Protein AF-A0A150FTS6-F1 (afdb_monomer_lite)

Foldseek 3Di:
DDDDDDDPPPPPDDDDDDDPDDDDPPVVVVPPPDPPPPPCDPVNVVVVVVVVVVVVVVVVVVVVVVVVVVLVVLLVLLVVLLVLLLLLLLLLLCLLLVDAQPPDDQQSLVVCPQPNQLLVQLCVVVVHRSVVSSCLSSVSNVPDDPPRHNDDPVVSVVSLVVSLVSDDPSNCPDPSRVSSNSCSVCSVSSCVSRCVSNPDPPD

Radius of gyration: 33.27 Å; chains: 1; bounding box: 67×66×80 Å

pLDDT: mean 78.93, std 20.24, range [35.66, 97.12]

Organism: Gonium pectorale (NCBI:txid33097)

Secondary structure (DSSP, 8-state):
-PPPP------------SS-PPPPPHHHHTTS---------HHHHHHHHHHHHHHHHHHHHHHHHHHHHHHHHHHHHHHHHHHHHHHHHHHHHHHHTT--TT---S-SHHHH-TT-HHHHHHHHHHTS-HHHHHHHHHHHHHT--TT-----HHHHHHHHHHHHTT--HHHHTSTTTHHHHHHHHTHHHHHHH-TTTS--S--

Sequence (203 aa):
MESLPFEDVELDSVCFHHSGELIPNWQSRLLSGQDSVVNVSGASLAKLIQEQQLQLQEHKQWHEEHEKKLKALEVQLAKAHLPAVRNVARQALLHAAGDKPYESKCRRFEKLGPANEGIKAVAAKFGVPPEQFIDAADGLVTRRNKATHVGALNALYEKVEEIQGHITPAMWALPDAAWSCRIVLQFEDLRDAFPQQFPSDEE

Structure (mmCIF, N/CA/C/O backbone):
data_AF-A0A150FTS6-F1
#
_entry.id   AF-A0A150FTS6-F1
#
loop_
_atom_site.group_PDB
_atom_site.id
_atom_site.type_symbol
_atom_site.label_atom_id
_atom_site.label_alt_id
_atom_site.label_comp_id
_atom_site.label_asym_id
_atom_site.label_entity_id
_atom_site.label_seq_id
_atom_site.pdbx_PDB_ins_code
_atom_site.Cartn_x
_atom_site.Cartn_y
_atom_site.Cartn_z
_atom_site.occupancy
_atom_site.B_iso_or_equiv
_atom_site.auth_seq_id
_atom_site.auth_comp_id
_atom_site.auth_asym_id
_atom_site.auth_atom_id
_atom_site.pdbx_PDB_model_num
ATOM 1 N N . MET A 1 1 ? -37.933 -11.757 7.269 1.00 41.34 1 MET A N 1
ATOM 2 C CA . MET A 1 1 ? -37.380 -11.982 8.619 1.00 41.34 1 MET A CA 1
ATOM 3 C C . MET A 1 1 ? -38.239 -13.054 9.245 1.00 41.34 1 MET A C 1
ATOM 5 O O . MET A 1 1 ? -39.321 -12.752 9.727 1.00 41.34 1 MET A O 1
ATOM 9 N N . GLU A 1 2 ? -37.823 -14.304 9.080 1.00 35.66 2 GLU A N 1
ATOM 10 C CA . GLU A 1 2 ? -38.516 -15.468 9.629 1.00 35.66 2 GLU A CA 1
ATOM 11 C C . GLU A 1 2 ? -38.030 -15.682 11.063 1.00 35.66 2 GLU A C 1
ATOM 13 O O . GLU A 1 2 ? -36.831 -15.778 11.320 1.00 35.66 2 GLU A O 1
ATOM 18 N N . SER A 1 3 ? -38.970 -15.671 12.001 1.00 40.53 3 SER A N 1
ATOM 19 C CA . SER A 1 3 ? -38.766 -16.008 13.406 1.00 40.53 3 SER A CA 1
ATOM 20 C C . SER A 1 3 ? -38.748 -17.528 13.559 1.00 40.53 3 SER A C 1
ATOM 22 O O . SER A 1 3 ? -39.742 -18.181 13.242 1.00 40.53 3 SER A O 1
ATOM 24 N N . LEU A 1 4 ? -37.634 -18.081 14.040 1.00 40.88 4 LEU A N 1
ATOM 25 C CA . LEU A 1 4 ? -37.533 -19.496 14.404 1.00 40.88 4 LEU A CA 1
ATOM 26 C C . LEU A 1 4 ? -38.357 -19.786 15.674 1.00 40.88 4 LEU A C 1
ATOM 28 O O . LEU A 1 4 ? -38.363 -18.951 16.584 1.00 40.88 4 LEU A O 1
ATOM 32 N N . PRO A 1 5 ? -39.033 -20.945 15.763 1.00 50.31 5 PRO A N 1
ATOM 33 C CA . PRO A 1 5 ? -39.728 -21.358 16.973 1.00 50.31 5 PRO A CA 1
ATOM 34 C C . PRO A 1 5 ? -38.709 -21.825 18.021 1.00 50.31 5 PRO A C 1
ATOM 36 O O . PRO A 1 5 ? -37.823 -22.624 17.728 1.00 50.31 5 PRO A O 1
ATOM 39 N N . PHE A 1 6 ? -38.839 -21.313 19.244 1.00 40.41 6 PHE A N 1
ATOM 40 C CA . PHE A 1 6 ? -38.223 -21.925 20.417 1.00 40.41 6 PHE A CA 1
ATOM 41 C C . PHE A 1 6 ? -38.998 -23.211 20.713 1.00 40.41 6 PHE A C 1
ATOM 43 O O . PHE A 1 6 ? -40.149 -23.152 21.139 1.00 40.41 6 PHE A O 1
ATOM 50 N N . GLU A 1 7 ? -38.393 -24.360 20.425 1.00 41.50 7 GLU A N 1
ATOM 51 C CA . GLU A 1 7 ? -38.844 -25.635 20.974 1.00 41.50 7 GLU A CA 1
ATOM 52 C C . GLU A 1 7 ? -38.509 -25.657 22.470 1.00 41.50 7 GLU A C 1
ATOM 54 O O . GLU A 1 7 ? -37.354 -25.463 22.864 1.00 41.50 7 GLU A O 1
ATOM 59 N N . ASP A 1 8 ? -39.533 -25.866 23.298 1.00 40.94 8 ASP A N 1
ATOM 60 C CA . ASP A 1 8 ? -39.391 -26.203 24.711 1.00 40.94 8 ASP A CA 1
ATOM 61 C C . ASP A 1 8 ? -38.690 -27.562 24.812 1.00 40.94 8 ASP A C 1
ATOM 63 O O . ASP A 1 8 ? -39.305 -28.622 24.702 1.00 40.94 8 ASP A O 1
ATOM 67 N N . VAL A 1 9 ? -37.371 -27.535 24.985 1.00 39.81 9 VAL A N 1
ATOM 68 C CA . VAL A 1 9 ? -36.606 -28.729 25.335 1.00 39.81 9 VAL A CA 1
ATOM 69 C C . VAL A 1 9 ? -36.806 -28.966 26.829 1.00 39.81 9 VAL A C 1
ATOM 71 O O . VAL A 1 9 ? -36.166 -28.319 27.661 1.00 39.81 9 VAL A O 1
ATOM 74 N N . GLU A 1 10 ? -37.696 -29.899 27.175 1.00 41.59 10 GLU A N 1
ATOM 75 C CA . GLU A 1 10 ? -37.671 -30.566 28.477 1.00 41.59 10 GLU A CA 1
ATOM 76 C C . GLU A 1 10 ? -36.300 -31.237 28.627 1.00 41.59 10 GLU A C 1
ATOM 78 O O . GLU A 1 10 ? -36.016 -32.295 28.065 1.00 41.59 10 GLU A O 1
ATOM 83 N N . LEU A 1 11 ? -35.400 -30.566 29.344 1.00 39.19 11 LEU A N 1
ATOM 84 C CA . LEU A 1 11 ? -34.133 -31.135 29.774 1.00 39.19 11 LEU A CA 1
ATOM 85 C C . LEU A 1 11 ? -34.428 -32.161 30.866 1.00 39.19 11 LEU A C 1
ATOM 87 O O . LEU A 1 11 ? -34.377 -31.856 32.059 1.00 39.19 11 LEU A O 1
ATOM 91 N N . ASP A 1 12 ? -34.717 -33.389 30.445 1.00 36.88 12 ASP A N 1
ATOM 92 C CA . ASP A 1 12 ? -34.594 -34.545 31.318 1.00 36.88 12 ASP A CA 1
ATOM 93 C C . ASP A 1 12 ? -33.148 -34.597 31.821 1.00 36.88 12 ASP A C 1
ATOM 95 O O . ASP A 1 12 ? -32.182 -34.771 31.074 1.00 36.88 12 ASP A O 1
ATOM 99 N N . SER A 1 13 ? -33.002 -34.363 33.122 1.00 38.88 13 SER A N 1
ATOM 100 C CA . SER A 1 13 ? -31.738 -34.383 33.844 1.00 38.88 13 SER A CA 1
ATOM 101 C C . SER A 1 13 ? -31.149 -35.795 33.806 1.00 38.88 13 SER A C 1
ATOM 103 O O . SER A 1 13 ? -31.497 -36.662 34.610 1.00 38.88 13 SER A O 1
ATOM 105 N N . VAL A 1 14 ? -30.260 -36.050 32.845 1.00 39.50 14 VAL A N 1
ATOM 106 C CA . VAL A 1 14 ? -29.532 -37.318 32.750 1.00 39.50 14 VAL A CA 1
ATOM 107 C C . VAL A 1 14 ? -28.300 -37.257 33.651 1.00 39.50 14 VAL A C 1
ATOM 109 O O . VAL A 1 14 ? -27.228 -36.798 33.257 1.00 39.50 14 VAL A O 1
ATOM 112 N N . CYS A 1 15 ? -28.437 -37.756 34.878 1.00 38.59 15 CYS A N 1
ATOM 113 C CA . CYS A 1 15 ? -27.295 -38.037 35.745 1.00 38.59 15 CYS A CA 1
ATOM 114 C C . CYS A 1 15 ? -26.661 -39.377 35.343 1.00 38.59 15 CYS A C 1
ATOM 116 O O . CYS A 1 15 ? -27.200 -40.441 35.644 1.00 38.59 15 CYS A O 1
ATOM 118 N N . PHE A 1 16 ? -25.492 -39.340 34.700 1.00 37.81 16 PHE A N 1
ATOM 119 C CA . PHE A 1 16 ? -24.651 -40.526 34.535 1.00 37.81 16 PHE A CA 1
ATOM 120 C C . PHE A 1 16 ? -23.837 -40.785 35.806 1.00 37.81 16 PHE A C 1
ATOM 122 O O . PHE A 1 16 ? -23.074 -39.922 36.245 1.00 37.81 16 PHE A O 1
ATOM 129 N N . HIS A 1 17 ? -23.917 -42.004 36.349 1.00 40.56 17 HIS A N 1
ATOM 130 C CA . HIS A 1 17 ? -22.888 -42.510 37.255 1.00 40.56 17 HIS A CA 1
ATOM 131 C C . HIS A 1 17 ? -22.482 -43.948 36.918 1.00 40.56 17 HIS A C 1
ATOM 133 O O . HIS A 1 17 ? -23.275 -44.751 36.439 1.00 40.56 17 HIS A O 1
ATOM 139 N N . HIS A 1 18 ? -21.191 -44.219 37.092 1.00 42.66 18 HIS A N 1
ATOM 140 C CA . HIS A 1 18 ? -20.408 -45.230 36.376 1.00 42.66 18 HIS A CA 1
ATOM 141 C C . HIS A 1 18 ? -20.373 -46.605 37.071 1.00 42.66 18 HIS A C 1
ATOM 143 O O . HIS A 1 18 ? -19.390 -47.334 36.968 1.00 42.66 18 HIS A O 1
ATOM 149 N N . SER A 1 19 ? -21.424 -46.973 37.800 1.00 46.28 19 SER A N 1
ATOM 150 C CA . SER A 1 19 ? -21.493 -48.233 38.548 1.00 46.28 19 SER A CA 1
ATOM 151 C C . SER A 1 19 ? -22.845 -48.894 38.307 1.00 46.28 19 SER A C 1
ATOM 153 O O . SER A 1 19 ? -23.875 -48.313 38.636 1.00 46.28 19 SER A O 1
ATOM 155 N N . GLY A 1 20 ? -22.836 -50.085 37.703 1.00 44.34 20 GLY A N 1
ATOM 156 C CA . GLY A 1 20 ? -24.014 -50.853 37.281 1.00 44.34 20 GLY A CA 1
ATOM 157 C C . GLY A 1 20 ? -24.878 -51.418 38.415 1.00 44.34 20 GLY A C 1
ATOM 158 O O . GLY A 1 20 ? -25.233 -52.591 38.377 1.00 44.34 20 GLY A O 1
ATOM 159 N N . GLU A 1 21 ? -25.231 -50.600 39.403 1.00 43.16 21 GLU A N 1
ATOM 160 C CA . GLU A 1 21 ? -26.225 -50.926 40.421 1.00 43.16 21 GLU A CA 1
ATOM 161 C C . GLU A 1 21 ? -27.552 -50.221 40.113 1.00 43.16 21 GLU A C 1
ATOM 163 O O . GLU A 1 21 ? -27.603 -49.028 39.807 1.00 43.16 21 GLU A O 1
ATOM 168 N N . LEU A 1 22 ? -28.640 -50.993 40.173 1.00 44.47 22 LEU A N 1
ATOM 169 C CA . LEU A 1 22 ? -30.011 -50.525 39.988 1.00 44.47 22 LEU A CA 1
ATOM 170 C C . LEU A 1 22 ? -30.349 -49.469 41.047 1.00 44.47 22 LEU A C 1
ATOM 172 O O . LEU A 1 22 ? -30.392 -49.764 42.241 1.00 44.47 22 LEU A O 1
ATOM 176 N N . ILE A 1 23 ? -30.616 -48.242 40.596 1.00 48.31 23 ILE A N 1
ATOM 177 C CA . ILE A 1 23 ? -31.038 -47.145 41.466 1.00 48.31 23 ILE A CA 1
ATOM 178 C C . ILE A 1 23 ? -32.412 -47.510 42.064 1.00 48.31 23 ILE A C 1
ATOM 180 O O . ILE A 1 23 ? -33.345 -47.797 41.306 1.00 48.31 23 ILE A O 1
ATOM 184 N N . PRO A 1 24 ? -32.573 -47.491 43.400 1.00 48.72 24 PRO A N 1
ATOM 185 C CA . PRO A 1 24 ? -33.877 -47.609 44.042 1.00 48.72 24 PRO A CA 1
ATOM 186 C C . PRO A 1 24 ? -34.811 -46.528 43.499 1.00 48.72 24 PRO A C 1
ATOM 188 O O . PRO A 1 24 ? -34.365 -45.408 43.251 1.00 48.72 24 PRO A O 1
ATOM 191 N N . ASN A 1 25 ? -36.095 -46.844 43.310 1.00 50.78 25 ASN A N 1
ATOM 192 C CA . ASN A 1 25 ? -37.063 -45.887 42.774 1.00 50.78 25 ASN A CA 1
ATOM 193 C C . ASN A 1 25 ? -36.972 -44.527 43.508 1.00 50.78 25 ASN A C 1
ATOM 195 O O . ASN A 1 25 ? -36.611 -44.457 44.685 1.00 50.78 25 ASN A O 1
ATOM 199 N N . TRP A 1 26 ? -37.312 -43.430 42.831 1.00 51.50 26 TRP A N 1
ATOM 200 C CA . TRP A 1 26 ? -37.262 -42.083 43.420 1.00 51.50 26 TRP A CA 1
ATOM 201 C C . TRP A 1 26 ? -38.031 -41.963 44.753 1.00 51.50 26 TRP A C 1
ATOM 203 O O . TRP A 1 26 ? -37.661 -41.160 45.607 1.00 51.50 26 TRP A O 1
ATOM 213 N N . GLN A 1 27 ? -39.048 -42.803 44.981 1.00 50.94 27 GLN A N 1
ATOM 214 C CA . GLN A 1 27 ? -39.793 -42.853 46.246 1.00 50.94 27 GLN A CA 1
ATOM 215 C C . GLN A 1 27 ? -38.947 -43.367 47.424 1.00 50.94 27 GLN A C 1
ATOM 217 O O . GLN A 1 27 ? -39.196 -42.984 48.563 1.00 50.94 27 GLN A O 1
ATOM 222 N N . SER A 1 28 ? -37.926 -44.186 47.169 1.00 49.81 28 SER A N 1
ATOM 223 C CA . SER A 1 28 ? -37.045 -44.747 48.200 1.00 49.81 28 SER A CA 1
ATOM 224 C C . SER A 1 28 ? -36.040 -43.715 48.728 1.00 49.81 28 SER A C 1
ATOM 226 O O . SER A 1 28 ? -35.697 -43.756 49.907 1.00 49.81 28 SER A O 1
ATOM 228 N N . ARG A 1 29 ? -35.622 -42.741 47.903 1.00 49.19 29 ARG A N 1
ATOM 229 C CA . ARG A 1 29 ? -34.730 -41.643 48.335 1.00 49.19 29 ARG A CA 1
ATOM 230 C C . ARG A 1 29 ? -35.421 -40.624 49.245 1.00 49.19 29 ARG A C 1
ATOM 232 O O . ARG A 1 29 ? -34.780 -40.056 50.118 1.00 49.19 29 ARG A O 1
ATOM 239 N N . LEU A 1 30 ? -36.737 -40.447 49.109 1.00 48.88 30 LEU A N 1
ATOM 240 C CA . LEU A 1 30 ? -37.522 -39.550 49.971 1.00 48.88 30 LEU A CA 1
ATOM 241 C C . LEU A 1 30 ? -37.613 -40.024 51.432 1.00 48.88 30 LEU A C 1
ATOM 243 O O . LEU A 1 30 ? -37.869 -39.211 52.317 1.00 48.88 30 LEU A O 1
ATOM 247 N N . LEU A 1 31 ? -37.407 -41.319 51.698 1.00 47.00 31 LEU A N 1
ATOM 248 C CA . LEU A 1 31 ? -37.548 -41.907 53.036 1.00 47.00 31 LEU A CA 1
ATOM 249 C C . LEU A 1 31 ? -36.221 -42.023 53.804 1.00 47.00 31 LEU A C 1
ATOM 251 O O . LEU A 1 31 ? -36.241 -42.119 55.031 1.00 47.00 31 LEU A O 1
ATOM 255 N N . SER A 1 32 ? -35.069 -41.951 53.130 1.00 47.47 32 SER A N 1
ATOM 256 C CA . SER A 1 32 ? -33.758 -41.819 53.777 1.00 47.47 32 SER A CA 1
ATOM 257 C C . SER A 1 32 ? -33.384 -40.340 53.854 1.00 47.47 32 SER A C 1
ATOM 259 O O . SER A 1 32 ? -32.670 -39.821 53.000 1.00 47.47 32 SER A O 1
ATOM 261 N N . GLY A 1 33 ? -33.937 -39.643 54.845 1.00 48.88 33 GLY A N 1
ATOM 262 C CA . GLY A 1 33 ? -33.799 -38.200 55.031 1.00 48.88 33 GLY A CA 1
ATOM 263 C C . GLY A 1 33 ? -32.358 -37.708 55.183 1.00 48.88 33 GLY A C 1
ATOM 264 O O . GLY A 1 33 ? -31.902 -37.486 56.301 1.00 48.88 33 GLY A O 1
ATOM 265 N N . GLN A 1 34 ? -31.674 -37.491 54.060 1.00 46.19 34 GLN A N 1
ATOM 266 C CA . GLN A 1 34 ? -30.440 -36.708 53.971 1.00 46.19 34 GLN A CA 1
ATOM 267 C C . GLN A 1 34 ? -30.129 -36.158 52.567 1.00 46.19 34 GLN A C 1
ATOM 269 O O . GLN A 1 34 ? -29.060 -35.588 52.379 1.00 46.19 34 GLN A O 1
ATOM 274 N N . 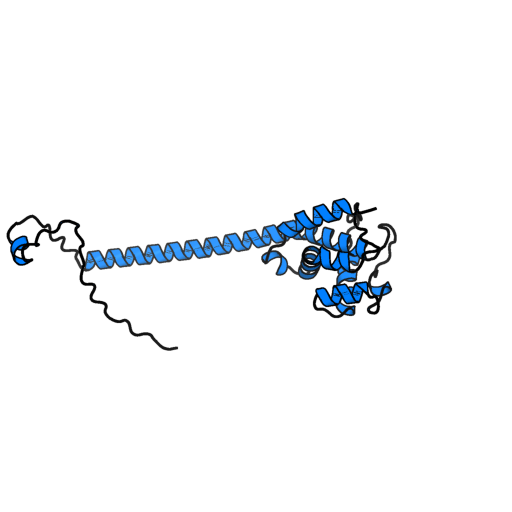ASP A 1 35 ? -31.057 -36.228 51.608 1.00 43.28 35 ASP A N 1
ATOM 275 C CA . ASP A 1 35 ? -30.954 -35.401 50.404 1.00 43.28 35 ASP A CA 1
ATOM 276 C C . ASP A 1 35 ? -31.512 -34.014 50.743 1.00 43.28 35 ASP A C 1
ATOM 278 O O . ASP A 1 35 ? -32.724 -33.799 50.829 1.00 43.28 35 ASP A O 1
ATOM 282 N N . SER A 1 36 ? -30.615 -33.064 51.009 1.00 44.59 36 SER A N 1
ATOM 283 C CA . SER A 1 36 ? -30.952 -31.652 51.143 1.00 44.59 36 SER A CA 1
ATOM 284 C C . SER A 1 36 ? -31.520 -31.153 49.814 1.00 44.59 36 SER A C 1
ATOM 286 O O . SER A 1 36 ? -30.795 -30.695 48.935 1.00 44.59 36 SER A O 1
ATOM 288 N N . VAL A 1 37 ? -32.842 -31.243 49.651 1.00 48.91 37 VAL A N 1
ATOM 289 C CA . VAL A 1 37 ? -33.556 -30.577 48.559 1.00 48.91 37 VAL A CA 1
ATOM 290 C C . VAL A 1 37 ? -33.354 -29.076 48.754 1.00 48.91 37 VAL A C 1
ATOM 292 O O . VAL A 1 37 ? -34.041 -28.430 49.548 1.00 48.91 37 VAL A O 1
ATOM 295 N N . VAL A 1 38 ? -32.353 -28.520 48.072 1.00 54.00 38 VAL A N 1
ATOM 296 C CA . VAL A 1 38 ? -32.109 -27.081 48.036 1.00 54.00 38 VAL A CA 1
ATOM 297 C C . VAL A 1 38 ? -33.245 -26.476 47.222 1.00 54.00 38 VAL A C 1
ATOM 299 O O . VAL A 1 38 ? -33.216 -26.458 45.995 1.00 54.00 38 VAL A O 1
ATOM 302 N N . ASN A 1 39 ? -34.287 -26.026 47.914 1.00 55.09 39 ASN A N 1
ATOM 303 C CA . ASN A 1 39 ? -35.402 -25.324 47.301 1.00 55.09 39 ASN A CA 1
ATOM 304 C C . ASN A 1 39 ? -34.910 -23.924 46.895 1.00 55.09 39 ASN A C 1
ATOM 306 O O . ASN A 1 39 ? -34.932 -22.983 47.691 1.00 55.09 39 ASN A O 1
ATOM 310 N N . VAL A 1 40 ? -34.354 -23.806 45.686 1.00 59.53 40 VAL A N 1
ATOM 311 C CA . VAL A 1 40 ? -33.904 -22.520 45.146 1.00 59.53 40 VAL A CA 1
ATOM 312 C C . VAL A 1 40 ? -35.151 -21.699 44.836 1.00 59.53 40 VAL A C 1
ATOM 314 O O . VAL A 1 40 ? -35.916 -22.024 43.931 1.00 59.53 40 VAL A O 1
ATOM 317 N N . SER A 1 41 ? -35.383 -20.637 45.608 1.00 75.94 41 SER A N 1
ATOM 318 C CA . SER A 1 41 ? -36.549 -19.781 45.390 1.00 75.94 41 SER A CA 1
ATOM 319 C C . SER A 1 41 ? -36.496 -19.132 44.000 1.00 75.94 41 SER A C 1
ATOM 321 O O . SER A 1 41 ? -35.420 -18.763 43.521 1.00 75.94 41 SER A O 1
ATOM 323 N N . GLY A 1 42 ? -37.653 -18.914 43.367 1.00 79.12 42 GLY A N 1
ATOM 324 C CA . GLY A 1 42 ? -37.726 -18.185 42.092 1.00 79.12 42 GLY A CA 1
ATOM 325 C C . GLY A 1 42 ? -37.095 -16.784 42.161 1.00 79.12 42 GLY A C 1
ATOM 326 O O . GLY A 1 42 ? -36.530 -16.313 41.180 1.00 79.12 42 GLY A O 1
ATOM 327 N N . ALA A 1 43 ? -37.089 -16.154 43.343 1.00 80.50 43 ALA A N 1
ATOM 328 C CA . ALA A 1 43 ? -36.397 -14.889 43.584 1.00 80.50 43 ALA A CA 1
ATOM 329 C C . ALA A 1 43 ? -34.862 -15.032 43.549 1.00 80.50 43 ALA A C 1
ATOM 331 O O . ALA A 1 43 ? -34.170 -14.143 43.054 1.00 80.50 43 ALA A O 1
ATOM 332 N N . SER A 1 44 ? -34.322 -16.155 44.033 1.00 86.31 44 SER A N 1
ATOM 333 C CA . SER A 1 44 ? -32.889 -16.470 43.968 1.00 86.31 44 SER A CA 1
ATOM 334 C C . SER A 1 44 ? -32.431 -16.712 42.528 1.00 86.31 44 SER A C 1
ATOM 336 O O . SER A 1 44 ? -31.387 -16.199 42.134 1.00 86.31 44 SER A O 1
ATOM 338 N N . LEU A 1 45 ? -33.230 -17.427 41.727 1.00 87.12 45 LEU A N 1
ATOM 339 C CA . LEU A 1 45 ? -32.955 -17.623 40.298 1.00 87.12 45 LEU A CA 1
ATOM 340 C C . LEU A 1 45 ? -33.050 -16.311 39.515 1.00 87.12 45 LEU A C 1
ATOM 342 O O . LEU A 1 45 ? -32.151 -16.005 38.738 1.00 87.12 45 LEU A O 1
ATOM 346 N N . ALA A 1 46 ? -34.086 -15.502 39.754 1.00 89.69 46 ALA A N 1
ATOM 347 C CA . ALA A 1 46 ? -34.235 -14.202 39.099 1.00 89.69 46 ALA A CA 1
ATOM 348 C C . ALA A 1 46 ? -33.047 -13.273 39.390 1.00 89.69 46 ALA A C 1
ATOM 350 O O . ALA A 1 46 ? -32.536 -12.621 38.480 1.00 89.69 46 ALA A O 1
ATOM 351 N N . LYS A 1 47 ? -32.557 -13.262 40.638 1.00 92.38 47 LYS A N 1
ATOM 352 C CA . LYS A 1 47 ? -31.367 -12.496 41.022 1.00 92.38 47 LYS A CA 1
ATOM 353 C C . LYS A 1 47 ? -30.111 -12.985 40.294 1.00 92.38 47 LYS A C 1
ATOM 355 O O . LYS A 1 47 ? -29.357 -12.160 39.792 1.00 92.38 47 LYS A O 1
ATOM 360 N N . LEU A 1 48 ? -29.914 -14.302 40.195 1.00 93.12 48 LEU A N 1
ATOM 361 C CA . LEU A 1 48 ? -28.775 -14.882 39.477 1.00 93.12 48 LEU A CA 1
ATOM 362 C C . LEU A 1 48 ? -28.823 -14.569 37.974 1.00 93.12 48 LEU A C 1
ATOM 364 O O . LEU A 1 48 ? -27.804 -14.214 37.390 1.00 93.12 48 LEU A O 1
ATOM 368 N N . ILE A 1 49 ? -30.003 -14.655 37.354 1.00 94.38 49 ILE A N 1
ATOM 369 C CA . ILE A 1 49 ? -30.199 -14.301 35.940 1.00 94.38 49 ILE A CA 1
ATOM 370 C C . ILE A 1 49 ? -29.881 -12.821 35.717 1.00 94.38 49 ILE A C 1
ATOM 372 O O . ILE A 1 49 ? -29.173 -12.481 34.772 1.00 94.38 49 ILE A O 1
ATOM 376 N N . GLN A 1 50 ? -30.366 -11.942 36.596 1.00 95.38 50 GLN A N 1
ATOM 377 C CA . GLN A 1 50 ? -30.082 -10.511 36.514 1.00 95.38 50 GLN A CA 1
ATOM 378 C C . GLN A 1 50 ? -28.580 -10.223 36.657 1.00 95.38 50 GLN A C 1
ATOM 380 O O . GLN A 1 50 ? -28.033 -9.411 35.912 1.00 95.38 50 GLN A O 1
ATOM 385 N N . GLU A 1 51 ? -27.900 -10.909 37.576 1.00 95.62 51 GLU A N 1
ATOM 386 C CA . GLU A 1 51 ? -26.456 -10.783 37.777 1.00 95.62 51 GLU A CA 1
ATOM 387 C C . GLU A 1 51 ? -25.660 -11.275 36.558 1.00 95.62 51 GLU A C 1
ATOM 389 O O . GLU A 1 51 ? -24.770 -10.571 36.082 1.00 95.62 51 GLU A O 1
ATOM 394 N N . GLN A 1 52 ? -26.031 -12.418 35.971 1.00 94.94 52 GLN A N 1
ATOM 395 C CA . GLN A 1 52 ? -25.418 -12.910 34.731 1.00 94.94 52 GLN A CA 1
ATOM 396 C C . GLN A 1 52 ? -25.645 -11.960 33.548 1.00 94.94 52 GLN A C 1
ATOM 398 O O . GLN A 1 52 ? -24.740 -11.740 32.743 1.00 94.94 52 GLN A O 1
ATOM 403 N N . GLN A 1 53 ? -26.837 -11.371 33.432 1.00 95.94 53 GLN A N 1
ATOM 404 C CA . GLN A 1 53 ? -27.132 -10.390 32.387 1.00 95.94 53 GLN A CA 1
ATOM 405 C C . GLN A 1 53 ? -26.276 -9.131 32.533 1.00 95.94 53 GLN A C 1
ATOM 407 O O . GLN A 1 53 ? -25.782 -8.621 31.526 1.00 95.94 53 GLN A O 1
ATOM 412 N N . LEU A 1 54 ? -26.066 -8.660 33.765 1.00 96.81 54 LEU A N 1
ATOM 413 C CA . LEU A 1 54 ? -25.193 -7.523 34.040 1.00 96.81 54 LEU A CA 1
ATOM 414 C C . LEU A 1 54 ? -23.742 -7.836 33.650 1.00 96.81 54 LEU A C 1
ATOM 416 O O . LEU A 1 54 ? -23.146 -7.080 32.888 1.00 96.81 54 LEU A O 1
ATOM 420 N N . GLN A 1 55 ? -23.214 -8.992 34.063 1.00 95.56 55 GLN A N 1
ATOM 421 C CA . GLN A 1 55 ? -21.859 -9.426 33.698 1.00 95.56 55 GLN A CA 1
ATOM 422 C C . GLN A 1 55 ? -21.671 -9.541 32.179 1.00 95.56 55 GLN A C 1
ATOM 424 O O . GLN A 1 55 ? -20.644 -9.131 31.639 1.00 95.56 55 GLN A O 1
ATOM 429 N N . LEU A 1 56 ? -22.672 -10.056 31.456 1.00 96.75 56 LEU A N 1
ATOM 430 C CA . LEU A 1 56 ? -22.633 -10.120 29.994 1.00 96.75 56 LEU A CA 1
ATOM 431 C C . LEU A 1 56 ? -22.617 -8.730 29.350 1.00 96.75 56 LEU A C 1
ATOM 433 O O . LEU A 1 56 ? -21.955 -8.545 28.329 1.00 96.75 56 LEU A O 1
ATOM 437 N N . GLN A 1 57 ? -23.345 -7.761 29.908 1.00 96.56 57 GLN A N 1
ATOM 438 C CA . GLN A 1 57 ? -23.316 -6.382 29.417 1.00 96.56 57 GLN A CA 1
ATOM 439 C C . GLN A 1 57 ? -21.954 -5.731 29.663 1.00 96.56 57 GLN A C 1
ATOM 441 O O . GLN A 1 57 ? -21.395 -5.151 28.734 1.00 96.56 57 GLN A O 1
ATOM 446 N N . GLU A 1 58 ? -21.391 -5.886 30.860 1.00 96.75 58 GLU A N 1
ATOM 447 C CA . GLU A 1 58 ? -20.059 -5.377 31.201 1.00 96.75 58 GLU A CA 1
ATOM 448 C C . GLU A 1 58 ? -18.978 -5.990 30.303 1.00 96.75 58 GLU A C 1
ATOM 450 O O . GLU A 1 58 ? -18.150 -5.274 29.742 1.00 96.75 58 GLU A O 1
ATOM 455 N N . HIS A 1 59 ? -19.027 -7.305 30.076 1.00 94.81 59 HIS A N 1
ATOM 456 C CA . HIS A 1 59 ? -18.082 -7.997 29.201 1.00 94.81 59 HIS A CA 1
ATOM 457 C C . HIS A 1 59 ? -18.192 -7.538 27.739 1.00 94.81 59 HIS A C 1
ATOM 459 O O . HIS A 1 59 ? -17.178 -7.353 27.065 1.00 94.81 59 HIS A O 1
ATOM 465 N N . LYS A 1 60 ? -19.414 -7.305 27.237 1.00 97.12 60 LYS A N 1
ATOM 466 C CA . LYS A 1 60 ? -19.630 -6.741 25.893 1.00 97.12 60 LYS A CA 1
ATOM 467 C C . LYS A 1 60 ? -19.049 -5.335 25.774 1.00 97.12 60 LYS A C 1
ATOM 469 O O . LYS A 1 60 ? -18.326 -5.066 24.820 1.00 97.12 60 LYS A O 1
ATOM 474 N N . GLN A 1 61 ? -19.314 -4.471 26.753 1.00 96.75 61 GLN A N 1
ATOM 475 C CA . GLN A 1 61 ? -18.759 -3.116 26.783 1.00 96.75 61 GLN A CA 1
ATOM 476 C C . GLN A 1 61 ? -17.229 -3.146 26.811 1.00 96.75 61 GLN A C 1
ATOM 478 O O . GLN A 1 61 ? -16.583 -2.457 26.024 1.00 96.75 61 GLN A O 1
ATOM 483 N N . TRP A 1 62 ? -16.648 -4.007 27.649 1.00 96.19 62 TRP A N 1
ATOM 484 C CA . TRP A 1 62 ? -15.204 -4.200 27.719 1.00 96.19 62 TRP A CA 1
ATOM 485 C C . TRP A 1 62 ? -14.613 -4.639 26.372 1.00 96.19 62 TRP A C 1
ATOM 487 O O . TRP A 1 62 ? -13.623 -4.059 25.921 1.00 96.19 62 TRP A O 1
ATOM 497 N N . HIS A 1 63 ? -15.241 -5.599 25.683 1.00 96.06 63 HIS A N 1
ATOM 498 C CA . HIS A 1 63 ? -14.812 -6.031 24.351 1.00 96.06 63 HIS A CA 1
ATOM 499 C C . HIS A 1 63 ? -14.878 -4.911 23.315 1.00 96.06 63 HIS A C 1
ATOM 501 O O . HIS A 1 63 ? -13.913 -4.711 22.579 1.00 96.06 63 HIS A O 1
ATOM 507 N N . GLU A 1 64 ? -15.980 -4.162 23.270 1.00 96.62 64 GLU A N 1
ATOM 508 C CA . GLU A 1 64 ? -16.136 -3.042 22.340 1.00 96.62 64 GLU A CA 1
ATOM 509 C C . GLU A 1 64 ? -15.083 -1.953 22.579 1.00 96.62 64 GLU A C 1
ATOM 511 O O . GLU A 1 64 ? -14.521 -1.395 21.634 1.00 96.62 64 GLU A O 1
ATOM 516 N N . GLU A 1 65 ? -14.788 -1.637 23.841 1.00 96.38 65 GLU A N 1
ATOM 517 C CA . GLU A 1 65 ? -13.737 -0.686 24.193 1.00 96.38 65 GLU A CA 1
ATOM 518 C C . GLU A 1 65 ? -12.347 -1.188 23.804 1.00 96.38 65 GLU A C 1
ATOM 520 O O . GLU A 1 65 ? -11.537 -0.421 23.274 1.00 96.38 65 GLU A O 1
ATOM 525 N N . HIS A 1 66 ? -12.062 -2.466 24.048 1.00 94.50 66 HIS A N 1
ATOM 526 C CA . HIS A 1 66 ? -10.799 -3.079 23.660 1.00 94.50 66 HIS A CA 1
ATOM 527 C C . HIS A 1 66 ? -10.618 -3.098 22.144 1.00 94.50 66 HIS A C 1
ATOM 529 O O . HIS A 1 66 ? -9.554 -2.718 21.656 1.00 94.50 66 HIS A O 1
ATOM 535 N N . GLU A 1 67 ? -11.655 -3.447 21.387 1.00 95.56 67 GLU A N 1
ATOM 536 C CA . GLU A 1 67 ? -11.619 -3.431 19.926 1.00 95.56 67 GLU A CA 1
ATOM 537 C C . GLU A 1 67 ? -11.382 -2.011 19.388 1.00 95.56 67 GLU A C 1
ATOM 539 O O . GLU A 1 67 ? -10.558 -1.808 18.494 1.00 95.56 67 GLU A O 1
ATOM 544 N N . LYS A 1 68 ? -12.034 -0.998 19.975 1.00 95.25 68 LYS A N 1
ATOM 545 C CA . LYS A 1 68 ? -11.795 0.415 19.633 1.00 95.25 68 LYS A CA 1
ATOM 546 C C . LYS A 1 68 ? -10.343 0.825 19.891 1.00 95.25 68 LYS A C 1
ATOM 548 O O . LYS A 1 68 ? -9.739 1.483 19.042 1.00 95.25 68 LYS A O 1
ATOM 553 N N . LYS A 1 69 ? -9.770 0.436 21.035 1.00 95.25 69 LYS A N 1
ATOM 554 C CA . LYS A 1 69 ? -8.367 0.728 21.383 1.00 95.25 69 LYS A CA 1
ATOM 555 C C . LYS A 1 69 ? -7.395 0.042 20.422 1.00 95.25 69 LYS A C 1
ATOM 557 O O . LYS A 1 69 ? -6.463 0.692 19.955 1.00 95.25 69 LYS A O 1
ATOM 562 N N . LEU A 1 70 ? -7.637 -1.225 20.085 1.00 94.38 70 LEU A N 1
ATOM 563 C CA . LEU A 1 70 ? -6.818 -1.971 19.127 1.00 94.38 70 LEU A CA 1
ATOM 564 C C . LEU A 1 70 ? -6.829 -1.308 17.748 1.00 94.38 70 LEU A C 1
ATOM 566 O O . LEU A 1 70 ? -5.764 -0.984 17.228 1.00 94.38 70 LEU A O 1
ATOM 570 N N . LYS A 1 71 ? -8.010 -0.976 17.212 1.00 92.81 71 LYS A N 1
ATOM 571 C CA . LYS A 1 71 ? -8.131 -0.260 15.929 1.00 92.81 71 LYS A CA 1
ATOM 572 C C . LYS A 1 71 ? -7.393 1.081 15.937 1.00 92.81 71 LYS A C 1
ATOM 574 O O . LYS A 1 71 ? -6.750 1.449 14.955 1.00 92.81 71 LYS A O 1
ATOM 579 N N . ALA A 1 72 ? -7.455 1.825 17.043 1.00 93.62 72 ALA A N 1
ATOM 580 C CA . ALA A 1 72 ? -6.734 3.090 17.169 1.00 93.62 72 ALA A CA 1
ATOM 581 C C . ALA A 1 72 ? -5.206 2.895 17.134 1.00 93.62 72 ALA A C 1
ATOM 583 O O . ALA A 1 72 ? -4.510 3.658 16.458 1.00 93.62 72 ALA A O 1
ATOM 584 N N . LEU A 1 73 ? -4.692 1.867 17.816 1.00 94.31 73 LEU A N 1
ATOM 585 C CA . LEU A 1 73 ? -3.269 1.518 17.812 1.00 94.31 73 LEU A CA 1
ATOM 586 C C . LEU A 1 73 ? -2.797 1.055 16.429 1.00 94.31 73 LEU A C 1
ATOM 588 O O . LEU A 1 73 ? -1.752 1.509 15.966 1.00 94.31 73 LEU A O 1
ATOM 592 N N . GLU A 1 74 ? -3.581 0.233 15.731 1.00 93.56 74 GLU A N 1
ATOM 593 C CA . GLU A 1 74 ? -3.277 -0.204 14.362 1.00 93.56 74 GLU A CA 1
ATOM 594 C C . GLU A 1 74 ? -3.134 0.981 13.402 1.00 93.56 74 GLU A C 1
ATOM 596 O O . GLU A 1 74 ? -2.196 1.035 12.605 1.00 93.56 74 GLU A O 1
ATOM 601 N N . VAL A 1 75 ? -4.024 1.975 13.506 1.00 94.19 75 VAL A N 1
ATOM 602 C CA . VAL A 1 75 ? -3.948 3.204 12.701 1.00 94.19 75 VAL A CA 1
ATOM 603 C C . VAL A 1 75 ? -2.714 4.036 13.060 1.00 94.19 75 VAL A C 1
ATOM 605 O O . VAL A 1 75 ? -2.086 4.613 12.170 1.00 94.19 75 VAL A O 1
ATOM 608 N N . GLN A 1 76 ? -2.351 4.132 14.341 1.00 93.69 76 GLN A N 1
ATOM 609 C CA . GLN A 1 76 ? -1.142 4.850 14.764 1.00 93.69 76 GLN A CA 1
ATOM 610 C C . GLN A 1 76 ? 0.127 4.177 14.236 1.00 93.69 76 GLN A C 1
ATOM 612 O O . GLN A 1 76 ? 0.986 4.857 13.673 1.00 93.69 76 GLN A O 1
ATOM 617 N N . LEU A 1 77 ? 0.211 2.852 14.349 1.00 92.44 77 LEU A N 1
ATOM 618 C CA . LEU A 1 77 ? 1.325 2.062 13.838 1.00 92.44 77 LEU A CA 1
ATOM 619 C C . LEU A 1 77 ? 1.423 2.192 12.311 1.00 92.44 77 LEU A C 1
ATOM 621 O O . LEU A 1 77 ? 2.483 2.524 11.782 1.00 92.44 77 LEU A O 1
ATOM 625 N N . ALA A 1 78 ? 0.298 2.081 11.600 1.00 93.69 78 ALA A N 1
ATOM 626 C CA . ALA A 1 78 ? 0.242 2.314 10.159 1.00 93.69 78 ALA A CA 1
ATOM 627 C C . ALA A 1 78 ? 0.776 3.704 9.768 1.00 93.69 78 ALA A C 1
ATOM 629 O O . ALA A 1 78 ? 1.570 3.828 8.836 1.00 93.69 78 ALA A O 1
ATOM 630 N N . LYS A 1 79 ? 0.397 4.761 10.498 1.00 93.88 79 LYS A N 1
ATOM 631 C CA . LYS A 1 79 ? 0.908 6.122 10.261 1.00 93.88 79 LYS A CA 1
ATOM 632 C C . LYS A 1 79 ? 2.410 6.243 10.520 1.00 93.88 79 LYS A C 1
ATOM 634 O O . LYS A 1 79 ? 3.075 6.972 9.787 1.00 93.88 79 LYS A O 1
ATOM 639 N N . ALA A 1 80 ? 2.934 5.545 11.527 1.00 93.06 80 ALA A N 1
ATOM 640 C CA . ALA A 1 80 ? 4.354 5.560 11.865 1.00 93.06 80 ALA A CA 1
ATOM 641 C C . ALA A 1 80 ? 5.219 4.870 10.795 1.00 93.06 80 ALA A C 1
ATOM 643 O O . ALA A 1 80 ? 6.280 5.388 10.450 1.00 93.06 80 ALA A O 1
ATOM 644 N N . HIS A 1 81 ? 4.750 3.755 10.223 1.00 93.06 81 HIS A N 1
ATOM 645 C CA . HIS A 1 81 ? 5.495 2.996 9.206 1.00 93.06 81 HIS A CA 1
ATOM 646 C C . HIS A 1 81 ? 5.277 3.486 7.766 1.00 93.06 81 HIS A C 1
ATOM 648 O O . HIS A 1 81 ? 6.133 3.272 6.906 1.00 93.06 81 HIS A O 1
ATOM 654 N N . LEU A 1 82 ? 4.176 4.191 7.479 1.00 92.94 82 LEU A N 1
ATOM 655 C CA . LEU A 1 82 ? 3.860 4.688 6.134 1.00 92.94 82 LEU A CA 1
ATOM 656 C C . LEU A 1 82 ? 5.002 5.485 5.458 1.00 92.94 82 LEU A C 1
ATOM 658 O O . LEU A 1 82 ? 5.210 5.313 4.253 1.00 92.94 82 LEU A O 1
ATOM 662 N N . PRO A 1 83 ? 5.774 6.344 6.154 1.00 91.31 83 PRO A N 1
ATOM 663 C CA . PRO A 1 83 ? 6.932 7.007 5.557 1.00 91.31 83 PRO A CA 1
ATOM 664 C C . PRO A 1 83 ? 7.986 6.035 5.013 1.00 91.31 83 PRO A C 1
ATOM 666 O O . PRO A 1 83 ? 8.529 6.285 3.935 1.00 91.31 83 PRO A O 1
ATOM 669 N N . ALA A 1 84 ? 8.250 4.931 5.718 1.00 90.94 84 ALA A N 1
ATOM 670 C CA . ALA A 1 84 ? 9.207 3.916 5.289 1.00 90.94 84 ALA A CA 1
ATOM 671 C C . ALA A 1 84 ? 8.699 3.179 4.042 1.00 90.94 84 ALA A C 1
ATOM 673 O O . ALA A 1 84 ? 9.412 3.121 3.041 1.00 90.94 84 ALA A O 1
ATOM 674 N N . VAL A 1 85 ? 7.426 2.762 4.045 1.00 93.62 85 VAL A N 1
ATOM 675 C CA . VAL A 1 85 ? 6.743 2.158 2.882 1.00 93.62 85 VAL A CA 1
ATOM 676 C C . VAL A 1 85 ? 6.826 3.063 1.656 1.00 93.62 85 VAL A C 1
ATOM 678 O O . VAL A 1 85 ? 7.239 2.636 0.581 1.00 93.62 85 VAL A O 1
ATOM 681 N N . ARG A 1 86 ? 6.519 4.354 1.815 1.00 91.44 86 ARG A N 1
ATOM 682 C CA . ARG A 1 86 ? 6.636 5.346 0.736 1.00 91.44 86 ARG A CA 1
ATOM 683 C C . ARG A 1 86 ? 8.065 5.492 0.224 1.00 91.44 86 ARG A C 1
ATOM 685 O O . ARG A 1 86 ? 8.266 5.731 -0.963 1.00 91.44 86 ARG A O 1
ATOM 692 N N . ASN A 1 87 ? 9.057 5.414 1.105 1.00 89.25 87 ASN A N 1
ATOM 693 C CA . ASN A 1 87 ? 10.455 5.545 0.714 1.00 89.25 87 ASN A CA 1
ATOM 694 C C . ASN A 1 87 ? 10.934 4.331 -0.092 1.00 89.25 87 ASN A C 1
ATOM 696 O O . ASN A 1 87 ? 11.582 4.517 -1.119 1.00 89.25 87 ASN A O 1
ATOM 700 N N . VAL A 1 88 ? 10.575 3.118 0.337 1.00 91.50 88 VAL A N 1
ATOM 701 C CA . VAL A 1 88 ? 10.891 1.878 -0.388 1.00 91.50 88 VAL A CA 1
ATOM 702 C C . VAL A 1 88 ? 10.185 1.847 -1.739 1.00 91.50 88 VAL A C 1
ATOM 704 O O . VAL A 1 88 ? 10.850 1.670 -2.755 1.00 91.50 88 VAL A O 1
ATOM 707 N N . ALA A 1 89 ? 8.883 2.151 -1.782 1.00 92.69 89 ALA A N 1
ATOM 708 C CA . ALA A 1 89 ? 8.127 2.223 -3.034 1.00 92.69 89 ALA A CA 1
ATOM 709 C C . ALA A 1 89 ? 8.778 3.174 -4.052 1.00 92.69 89 ALA A C 1
ATOM 711 O O . ALA A 1 89 ? 8.917 2.852 -5.229 1.00 92.69 89 ALA A O 1
ATOM 712 N N . ARG A 1 90 ? 9.227 4.350 -3.595 1.00 89.19 90 ARG A N 1
ATOM 713 C CA . ARG A 1 90 ? 9.943 5.298 -4.457 1.00 89.19 90 ARG A CA 1
ATOM 714 C C . ARG A 1 90 ? 11.277 4.751 -4.929 1.00 89.19 90 ARG A C 1
ATOM 716 O O . ARG A 1 90 ? 11.582 4.914 -6.098 1.00 89.19 90 ARG A O 1
ATOM 723 N N . GLN A 1 91 ? 12.080 4.148 -4.055 1.00 88.19 91 GLN A N 1
ATOM 724 C CA . GLN A 1 91 ? 13.367 3.580 -4.462 1.00 88.19 91 GLN A CA 1
ATOM 725 C C . GLN A 1 91 ? 13.185 2.481 -5.509 1.00 88.19 91 GLN A C 1
ATOM 727 O O . GLN A 1 91 ? 13.880 2.514 -6.518 1.00 88.19 91 GLN A O 1
ATOM 732 N N . ALA A 1 92 ? 12.202 1.599 -5.326 1.00 91.38 92 ALA A N 1
ATOM 733 C CA . ALA A 1 92 ? 11.842 0.580 -6.304 1.00 91.38 92 ALA A CA 1
ATOM 734 C C . ALA A 1 92 ? 11.474 1.187 -7.667 1.00 91.38 92 ALA A C 1
ATOM 736 O O . ALA A 1 92 ? 12.033 0.801 -8.689 1.00 91.38 92 ALA A O 1
ATOM 737 N N . LEU A 1 93 ? 10.612 2.208 -7.685 1.00 91.06 93 LEU A N 1
ATOM 738 C CA . LEU A 1 93 ? 10.245 2.918 -8.915 1.00 91.06 93 LEU A CA 1
ATOM 739 C C . LEU A 1 93 ? 11.425 3.672 -9.551 1.00 91.06 93 LEU A C 1
ATOM 741 O O . LEU A 1 93 ? 11.539 3.736 -10.771 1.00 91.06 93 LEU A O 1
ATOM 745 N N . LEU A 1 94 ? 12.309 4.259 -8.742 1.00 87.44 94 LEU A N 1
ATOM 746 C CA . LEU A 1 94 ? 13.499 4.956 -9.236 1.00 87.44 94 LEU A CA 1
ATOM 747 C C . LEU A 1 94 ? 14.471 3.982 -9.914 1.00 87.44 94 LEU A C 1
ATOM 749 O O . LEU A 1 94 ? 15.023 4.345 -10.952 1.00 87.44 94 LEU A O 1
ATOM 753 N N . HIS A 1 95 ? 14.649 2.783 -9.349 1.00 87.12 95 HIS A N 1
ATOM 754 C CA . HIS A 1 95 ? 15.431 1.700 -9.952 1.00 87.12 95 HIS A CA 1
ATOM 755 C C . HIS A 1 95 ? 14.781 1.200 -11.242 1.00 87.12 95 HIS A C 1
ATOM 757 O O . HIS A 1 95 ? 15.437 1.211 -12.275 1.00 87.12 95 HIS A O 1
ATOM 763 N N . ALA A 1 96 ? 13.480 0.890 -11.226 1.00 89.88 96 ALA A N 1
ATOM 764 C CA . ALA A 1 96 ? 12.737 0.435 -12.409 1.00 89.88 96 ALA A CA 1
ATOM 765 C C . ALA A 1 96 ? 12.803 1.423 -13.589 1.00 89.88 96 ALA A C 1
ATOM 767 O O . ALA A 1 96 ? 12.864 1.021 -14.746 1.00 89.88 96 ALA A O 1
ATOM 768 N N . ALA A 1 97 ? 12.849 2.727 -13.308 1.00 86.88 97 ALA A N 1
ATOM 769 C CA . ALA A 1 97 ? 13.018 3.752 -14.335 1.00 86.88 97 ALA A CA 1
ATOM 770 C C . ALA A 1 97 ? 14.426 3.784 -14.975 1.00 86.88 97 ALA A C 1
ATOM 772 O O . ALA A 1 97 ? 14.625 4.518 -15.939 1.00 86.88 97 ALA A O 1
ATOM 773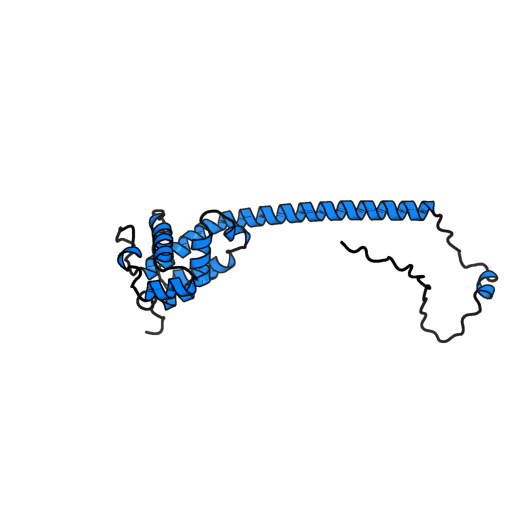 N N . GLY A 1 98 ? 15.406 3.046 -14.438 1.00 79.00 98 GLY A N 1
ATOM 774 C CA . GLY A 1 98 ? 16.775 2.956 -14.962 1.00 79.00 98 GLY A CA 1
ATOM 775 C C . GLY A 1 98 ? 17.625 4.219 -14.786 1.00 79.00 98 GLY A C 1
ATOM 776 O O . GLY A 1 98 ? 18.701 4.329 -15.369 1.00 79.00 98 GLY A O 1
ATOM 777 N N . ASP A 1 99 ? 17.160 5.185 -13.994 1.00 65.94 99 ASP A N 1
ATOM 778 C CA . ASP A 1 99 ? 17.774 6.509 -13.896 1.00 65.94 99 ASP A CA 1
ATOM 779 C C . ASP A 1 99 ? 18.739 6.614 -12.709 1.00 65.94 99 ASP A C 1
ATOM 781 O O . ASP A 1 99 ? 18.406 6.287 -11.563 1.00 65.94 99 ASP A O 1
ATOM 785 N N . LYS A 1 100 ? 19.904 7.229 -12.948 1.00 59.19 100 LYS A N 1
ATOM 786 C CA . LYS A 1 100 ? 20.854 7.570 -11.883 1.00 59.19 100 LYS A CA 1
ATOM 787 C C . LYS A 1 100 ? 20.196 8.521 -10.864 1.00 59.19 100 LYS A C 1
ATOM 789 O O . LYS A 1 100 ? 19.489 9.458 -11.251 1.00 59.19 100 LYS A O 1
ATOM 794 N N . PRO A 1 101 ? 20.456 8.363 -9.550 1.00 54.94 101 PRO A N 1
ATOM 795 C CA . PRO A 1 101 ? 19.818 9.143 -8.477 1.00 54.94 101 PRO A CA 1
ATOM 796 C C . PRO A 1 101 ? 19.937 10.673 -8.597 1.00 54.94 101 PRO A C 1
ATOM 798 O O . PRO A 1 101 ? 19.175 11.389 -7.934 1.00 54.94 101 PRO A O 1
ATOM 801 N N . TYR A 1 102 ? 20.876 11.157 -9.417 1.00 55.31 102 TYR A N 1
ATOM 802 C CA . TYR A 1 102 ? 21.244 12.562 -9.589 1.00 55.31 102 TYR A CA 1
ATOM 803 C C . TYR A 1 102 ? 20.622 13.230 -10.824 1.00 55.31 102 TYR A C 1
ATOM 805 O O . TYR A 1 102 ? 20.659 14.456 -10.927 1.00 55.31 102 TYR A O 1
ATOM 813 N N . GLU A 1 103 ? 20.007 12.471 -11.737 1.00 54.81 103 GLU A N 1
ATOM 814 C CA . GLU A 1 103 ? 19.361 13.047 -12.917 1.00 54.81 103 GLU A CA 1
ATOM 815 C C . GLU A 1 103 ? 17.925 13.483 -12.576 1.00 54.81 103 GLU A C 1
ATOM 817 O O . GLU A 1 103 ? 16.967 12.717 -12.433 1.00 54.81 103 GLU A O 1
ATOM 822 N N . SER A 1 104 ? 17.839 14.787 -12.327 1.00 50.31 104 SER A N 1
ATOM 823 C CA . SER A 1 104 ? 16.698 15.554 -11.835 1.00 50.31 104 SER A CA 1
ATOM 824 C C . SER A 1 104 ? 15.660 15.819 -12.934 1.00 50.31 104 SER A C 1
ATOM 826 O O . SER A 1 104 ? 15.489 16.957 -13.377 1.00 50.31 104 SER A O 1
ATOM 828 N N . LYS A 1 105 ? 14.932 14.799 -13.393 1.00 56.38 105 LYS A N 1
ATOM 829 C CA . LYS A 1 105 ? 13.715 15.043 -14.183 1.00 56.38 105 LYS A CA 1
ATOM 830 C C . LYS A 1 105 ? 12.507 14.382 -13.531 1.00 56.38 105 LYS A C 1
ATOM 832 O O . LYS A 1 105 ? 12.487 13.171 -13.326 1.00 56.38 105 LYS A O 1
ATOM 837 N N . CYS A 1 106 ? 11.522 15.215 -13.201 1.00 61.66 106 CYS A N 1
ATOM 838 C CA . CYS A 1 106 ? 10.162 14.791 -12.903 1.00 61.66 106 CYS A CA 1
ATOM 839 C C . CYS A 1 106 ? 9.582 14.167 -14.178 1.00 61.66 106 CYS A C 1
ATOM 841 O O . CYS A 1 106 ? 9.841 14.690 -15.263 1.00 61.66 106 CYS A O 1
ATOM 843 N N . ARG A 1 107 ? 8.796 13.096 -14.036 1.00 70.50 107 ARG A N 1
ATOM 844 C CA . ARG A 1 107 ? 8.181 12.319 -15.127 1.00 70.50 107 ARG A CA 1
ATOM 845 C C . ARG A 1 107 ? 9.135 11.362 -15.845 1.00 70.50 107 ARG A C 1
ATOM 847 O O . ARG A 1 107 ? 9.653 11.634 -16.927 1.00 70.50 107 ARG A O 1
ATOM 854 N N . ARG A 1 108 ? 9.455 10.261 -15.169 1.00 79.00 108 ARG A N 1
ATOM 855 C CA . ARG A 1 108 ? 10.365 9.218 -15.661 1.00 79.00 108 ARG A CA 1
ATOM 856 C C . ARG A 1 108 ? 9.598 8.152 -16.430 1.00 79.00 108 ARG A C 1
ATOM 858 O O . ARG A 1 108 ? 10.014 7.778 -17.521 1.00 79.00 108 ARG A O 1
ATOM 865 N N . PHE A 1 109 ? 8.457 7.732 -15.895 1.00 86.50 109 PHE A N 1
ATOM 866 C CA . PHE A 1 109 ? 7.607 6.720 -16.509 1.00 86.50 109 PHE A CA 1
ATOM 867 C C . PHE A 1 109 ? 6.864 7.280 -17.732 1.00 86.50 109 PHE A C 1
ATOM 869 O O . PHE A 1 109 ? 6.733 6.576 -18.731 1.00 86.50 109 PHE A O 1
ATOM 876 N N . GLU A 1 110 ? 6.509 8.572 -17.735 1.00 88.00 110 GLU A N 1
ATOM 877 C CA . GLU A 1 110 ? 5.952 9.253 -18.919 1.00 88.00 110 GLU A CA 1
ATOM 878 C C . GLU A 1 110 ? 6.890 9.166 -20.136 1.00 88.00 110 GLU A C 1
ATOM 880 O O . GLU A 1 110 ? 6.427 8.983 -21.259 1.00 88.00 110 GLU A O 1
ATOM 885 N N . LYS A 1 111 ? 8.216 9.229 -19.931 1.00 86.25 111 LYS A N 1
ATOM 886 C CA . LYS A 1 111 ? 9.200 9.116 -21.025 1.00 86.25 111 LYS A CA 1
ATOM 887 C C . LYS A 1 111 ? 9.288 7.715 -21.616 1.00 86.25 111 LYS A C 1
ATOM 889 O O . LYS A 1 111 ? 9.598 7.587 -22.796 1.00 86.25 111 LYS A O 1
ATOM 894 N N . LEU A 1 112 ? 9.076 6.685 -20.795 1.00 86.94 112 LEU A N 1
ATOM 895 C CA . LEU A 1 112 ? 8.996 5.304 -21.275 1.00 86.94 112 LEU A CA 1
ATOM 896 C C . LEU A 1 112 ? 7.732 5.122 -22.124 1.00 86.94 112 LEU A C 1
ATOM 898 O O . LEU A 1 112 ? 7.767 4.452 -23.154 1.00 86.94 112 LEU A O 1
ATOM 902 N N . GLY A 1 113 ? 6.644 5.777 -21.714 1.00 90.94 113 GLY A N 1
ATOM 903 C CA . GLY A 1 113 ? 5.369 5.785 -22.415 1.00 90.94 113 GLY A CA 1
ATOM 904 C C . GLY A 1 113 ? 4.569 4.487 -22.233 1.00 90.94 113 GLY A C 1
ATOM 905 O O . GLY A 1 113 ? 5.116 3.444 -21.869 1.00 90.94 113 GLY A O 1
ATOM 906 N N . PRO A 1 114 ? 3.254 4.515 -22.518 1.00 93.38 114 PRO A N 1
ATOM 907 C CA . PRO A 1 114 ? 2.358 3.372 -22.297 1.00 93.38 114 PRO A CA 1
ATOM 908 C C . PRO A 1 114 ? 2.644 2.186 -23.233 1.00 93.38 114 PRO A C 1
ATOM 910 O O . PRO A 1 114 ? 2.214 1.063 -22.980 1.00 93.38 114 PRO A O 1
ATOM 913 N N . ALA A 1 115 ? 3.381 2.420 -24.323 1.00 92.50 115 ALA A N 1
ATOM 914 C CA . ALA A 1 115 ? 3.779 1.384 -25.268 1.00 92.50 115 ALA A CA 1
ATOM 915 C C . ALA A 1 115 ? 4.969 0.536 -24.784 1.00 92.50 115 ALA A C 1
ATOM 917 O O . ALA A 1 115 ? 5.228 -0.504 -25.386 1.00 92.50 115 ALA A O 1
ATOM 918 N N . ASN A 1 116 ? 5.678 0.954 -23.729 1.00 94.12 116 ASN A N 1
ATOM 919 C CA . ASN A 1 116 ? 6.806 0.210 -23.179 1.00 94.12 116 ASN A CA 1
ATOM 920 C C . ASN A 1 116 ? 6.349 -1.142 -22.601 1.00 94.12 116 ASN A C 1
ATOM 922 O O . ASN A 1 116 ? 5.392 -1.207 -21.831 1.00 94.12 116 ASN A O 1
ATOM 926 N N . GLU A 1 117 ? 7.048 -2.219 -22.959 1.00 93.38 117 GLU A N 1
ATOM 927 C CA . GLU A 1 117 ? 6.672 -3.583 -22.562 1.00 93.38 117 GLU A CA 1
ATOM 928 C C . GLU A 1 117 ? 6.736 -3.801 -21.043 1.00 93.38 117 GLU A C 1
ATOM 930 O O . GLU A 1 117 ? 5.839 -4.431 -20.486 1.00 93.38 117 GLU A O 1
ATOM 935 N N . GLY A 1 118 ? 7.712 -3.201 -20.353 1.00 92.12 118 GLY A N 1
ATOM 936 C CA . GLY A 1 118 ? 7.785 -3.230 -18.890 1.00 92.12 118 GLY A CA 1
ATOM 937 C C . GLY A 1 118 ? 6.589 -2.526 -18.247 1.00 92.12 118 GLY A C 1
ATOM 938 O O . GLY A 1 118 ? 5.943 -3.076 -17.358 1.00 92.12 118 GLY A O 1
ATOM 939 N N . ILE A 1 119 ? 6.202 -1.353 -18.761 1.00 94.62 119 ILE A N 1
ATOM 940 C CA . ILE A 1 119 ? 5.004 -0.634 -18.294 1.00 94.62 119 ILE A CA 1
ATOM 941 C C . ILE A 1 119 ? 3.744 -1.479 -18.479 1.00 94.62 119 ILE A C 1
ATOM 943 O O . ILE A 1 119 ? 2.953 -1.599 -17.545 1.00 94.62 119 ILE A O 1
ATOM 947 N N . LYS A 1 120 ? 3.550 -2.080 -19.659 1.00 96.25 120 LYS A N 1
ATOM 948 C CA . LYS A 1 120 ? 2.392 -2.946 -19.926 1.00 96.25 120 LYS A CA 1
ATOM 949 C C . LYS A 1 120 ? 2.364 -4.151 -18.992 1.00 96.25 120 LYS A C 1
ATOM 951 O O . LYS A 1 120 ? 1.302 -4.471 -18.462 1.00 96.25 120 LYS A O 1
ATOM 956 N N . ALA A 1 121 ? 3.512 -4.795 -18.782 1.00 94.31 121 ALA A N 1
ATOM 957 C CA . ALA A 1 121 ? 3.632 -5.959 -17.915 1.00 94.31 121 ALA A CA 1
ATOM 958 C C . ALA A 1 121 ? 3.243 -5.621 -16.469 1.00 94.31 121 ALA A C 1
ATOM 960 O O . ALA A 1 121 ? 2.368 -6.278 -15.904 1.00 94.31 121 ALA A O 1
ATOM 961 N N . VAL A 1 122 ? 3.806 -4.550 -15.897 1.00 94.25 122 VAL A N 1
ATOM 962 C CA . VAL A 1 122 ? 3.455 -4.117 -14.534 1.00 94.25 122 VAL A CA 1
ATOM 963 C C . VAL A 1 122 ? 2.001 -3.674 -14.449 1.00 94.25 122 VAL A C 1
ATOM 965 O O . VAL A 1 122 ? 1.284 -4.098 -13.549 1.00 94.25 122 VAL A O 1
ATOM 968 N N . ALA A 1 123 ? 1.524 -2.862 -15.392 1.00 94.88 123 ALA A N 1
ATOM 969 C CA . ALA A 1 123 ? 0.145 -2.382 -15.389 1.00 94.88 123 ALA A CA 1
ATOM 970 C C . ALA A 1 123 ? -0.864 -3.546 -15.423 1.00 94.88 123 ALA A C 1
ATOM 972 O O . ALA A 1 123 ? -1.825 -3.550 -14.650 1.00 94.88 123 ALA A O 1
ATOM 973 N N . ALA A 1 124 ? -0.592 -4.583 -16.224 1.00 95.00 124 ALA A N 1
ATOM 974 C CA . ALA A 1 124 ? -1.395 -5.801 -16.263 1.00 95.00 124 ALA A CA 1
ATOM 975 C C . ALA A 1 124 ? -1.403 -6.541 -14.913 1.00 95.00 124 ALA A C 1
ATOM 977 O O . ALA A 1 124 ? -2.473 -6.914 -14.433 1.00 95.00 124 ALA A O 1
ATOM 978 N N . LYS A 1 125 ? -0.242 -6.697 -14.260 1.00 93.62 125 LYS A N 1
ATOM 979 C CA . LYS A 1 125 ? -0.133 -7.310 -12.920 1.00 93.62 125 LYS A CA 1
ATOM 980 C C . LYS A 1 125 ? -0.855 -6.509 -11.836 1.00 93.62 125 LYS A C 1
ATOM 982 O O . LYS A 1 125 ? -1.447 -7.073 -10.918 1.00 93.62 125 LYS A O 1
ATOM 987 N N . PHE A 1 126 ? -0.857 -5.189 -11.976 1.00 91.94 126 PHE A N 1
ATOM 988 C CA . PHE A 1 126 ? -1.497 -4.261 -11.049 1.00 91.94 126 PHE A CA 1
ATOM 989 C C . PHE A 1 126 ? -2.996 -4.075 -11.342 1.00 91.94 126 PHE A C 1
ATOM 991 O O . PHE A 1 126 ? -3.684 -3.402 -10.566 1.00 91.94 126 PHE A O 1
ATOM 998 N N . GLY A 1 127 ? -3.503 -4.662 -12.435 1.00 94.19 127 GLY A N 1
ATOM 999 C CA . GLY A 1 127 ? -4.900 -4.584 -12.858 1.00 94.19 127 GLY A CA 1
ATOM 1000 C C . GLY A 1 127 ? -5.336 -3.178 -13.273 1.00 94.19 127 GLY A C 1
ATOM 1001 O O . GLY A 1 127 ? -6.471 -2.789 -13.003 1.00 94.19 127 GLY A O 1
ATOM 1002 N N . VAL A 1 128 ? -4.435 -2.392 -13.868 1.00 95.31 128 VAL A N 1
ATOM 1003 C CA . VAL A 1 128 ? -4.677 -0.994 -14.260 1.00 95.31 128 VAL A CA 1
ATOM 1004 C C . VAL A 1 128 ? -4.258 -0.736 -15.712 1.00 95.31 128 VAL A C 1
ATOM 1006 O O . VAL A 1 128 ? -3.423 -1.464 -16.248 1.00 95.31 128 VAL A O 1
ATOM 1009 N N . PRO A 1 129 ? -4.778 0.317 -16.364 1.00 97.06 129 PRO A N 1
ATOM 1010 C CA . PRO A 1 129 ? -4.229 0.801 -17.625 1.00 97.06 129 PRO A CA 1
ATOM 1011 C C . PRO A 1 129 ? -2.775 1.297 -17.473 1.00 97.06 129 PRO A C 1
ATOM 1013 O O . PRO A 1 129 ? -2.436 1.871 -16.429 1.00 97.06 129 PRO A O 1
ATOM 1016 N N . PRO A 1 130 ? -1.924 1.146 -18.507 1.00 96.31 130 PRO A N 1
ATOM 1017 C CA . PRO A 1 130 ? -0.555 1.673 -18.533 1.00 96.31 130 PRO A CA 1
ATOM 1018 C C . PRO A 1 130 ? -0.439 3.149 -18.135 1.00 96.31 130 PRO A C 1
ATOM 1020 O O . PRO A 1 130 ? 0.436 3.517 -17.356 1.00 96.31 130 PRO A O 1
ATOM 1023 N N . GLU A 1 131 ? -1.348 3.992 -18.619 1.00 96.12 131 GLU A N 1
ATOM 1024 C CA . GLU A 1 131 ? -1.382 5.429 -18.342 1.00 96.12 131 GLU A CA 1
ATOM 1025 C C . GLU A 1 131 ? -1.613 5.702 -16.852 1.00 96.12 131 GLU A C 1
ATOM 1027 O O . GLU A 1 131 ? -0.930 6.526 -16.249 1.00 96.12 131 GLU A O 1
ATOM 1032 N N . GLN A 1 132 ? -2.518 4.942 -16.228 1.00 95.94 132 GLN A N 1
ATOM 1033 C CA . GLN A 1 132 ? -2.803 5.071 -14.802 1.00 95.94 132 GLN A CA 1
ATOM 1034 C C . GLN A 1 132 ? -1.602 4.649 -13.946 1.00 95.94 132 GLN A C 1
ATOM 1036 O O . GLN A 1 132 ? -1.332 5.271 -12.916 1.00 95.94 132 GLN A O 1
ATOM 1041 N N . PHE A 1 133 ? -0.880 3.601 -14.357 1.00 95.19 133 PHE A N 1
ATOM 1042 C CA . PHE A 1 133 ? 0.361 3.209 -13.692 1.00 95.19 133 PHE A CA 1
ATOM 1043 C C . PHE A 1 133 ? 1.423 4.307 -13.808 1.00 95.19 133 PHE A C 1
ATOM 1045 O O . PHE A 1 133 ? 2.024 4.667 -12.797 1.00 95.19 133 PHE A O 1
ATOM 1052 N N . ILE A 1 134 ? 1.621 4.865 -15.008 1.00 93.81 134 ILE A N 1
ATOM 1053 C CA . ILE A 1 134 ? 2.571 5.958 -15.255 1.00 93.81 134 ILE A CA 1
ATOM 1054 C C . ILE A 1 134 ? 2.271 7.149 -14.339 1.00 93.81 134 ILE A C 1
ATOM 1056 O O . ILE A 1 134 ? 3.159 7.589 -13.608 1.00 93.81 134 ILE A O 1
ATOM 1060 N N . ASP A 1 135 ? 1.022 7.620 -14.319 1.00 93.12 135 ASP A N 1
ATOM 1061 C CA . ASP A 1 135 ? 0.605 8.764 -13.502 1.00 93.12 135 ASP A CA 1
ATOM 1062 C C . ASP A 1 135 ? 0.855 8.521 -12.008 1.00 93.12 135 ASP A C 1
ATOM 1064 O O . ASP A 1 135 ? 1.362 9.391 -11.289 1.00 93.12 135 ASP A O 1
ATOM 1068 N N . ALA A 1 136 ? 0.536 7.318 -11.528 1.00 91.75 136 ALA A N 1
ATOM 1069 C CA . ALA A 1 136 ? 0.758 6.941 -10.140 1.00 91.75 136 ALA A CA 1
ATOM 1070 C C . ALA A 1 136 ? 2.251 6.848 -9.793 1.00 91.75 136 ALA A C 1
ATOM 1072 O O . ALA A 1 136 ? 2.684 7.384 -8.766 1.00 91.75 136 ALA A O 1
ATOM 1073 N N . ALA A 1 137 ? 3.045 6.199 -10.646 1.00 91.44 137 ALA A N 1
ATOM 1074 C CA . ALA A 1 137 ? 4.478 6.020 -10.459 1.00 91.44 137 ALA A CA 1
ATOM 1075 C C . ALA A 1 137 ? 5.211 7.369 -10.460 1.00 91.44 137 ALA A C 1
ATOM 1077 O O . ALA A 1 137 ? 5.952 7.684 -9.522 1.00 91.44 137 ALA A O 1
ATOM 1078 N N . ASP A 1 138 ? 4.939 8.219 -11.450 1.00 89.69 138 ASP A N 1
ATOM 1079 C CA . ASP A 1 138 ? 5.531 9.552 -11.541 1.00 89.69 138 ASP A CA 1
ATOM 1080 C C . ASP A 1 138 ? 5.046 10.476 -10.420 1.00 89.69 138 ASP A C 1
ATOM 1082 O O . ASP A 1 138 ? 5.834 11.267 -9.889 1.00 89.69 138 ASP A O 1
ATOM 1086 N N . GLY A 1 139 ? 3.790 10.345 -9.989 1.00 87.81 139 GLY A N 1
ATOM 1087 C CA . GLY A 1 139 ? 3.253 11.039 -8.821 1.00 87.81 139 GLY A CA 1
ATOM 1088 C C . GLY A 1 139 ? 3.979 10.667 -7.523 1.00 87.81 139 GLY A C 1
ATOM 1089 O O . GLY A 1 139 ? 4.312 11.545 -6.719 1.00 87.81 139 GLY A O 1
ATOM 1090 N N . LEU A 1 140 ? 4.288 9.383 -7.321 1.00 87.62 140 LEU A N 1
ATOM 1091 C CA . LEU A 1 140 ? 5.054 8.911 -6.165 1.00 87.62 140 LEU A CA 1
ATOM 1092 C C . LEU A 1 140 ? 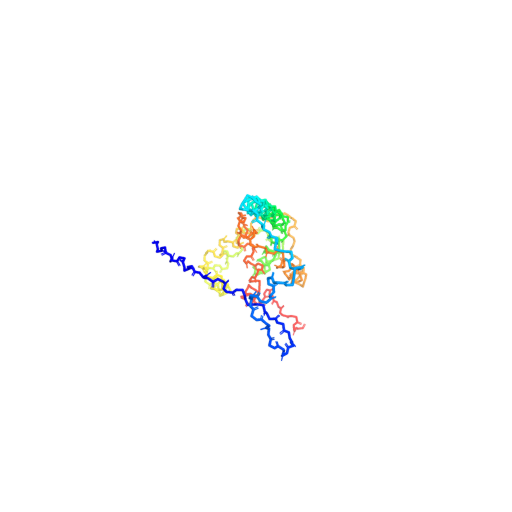6.505 9.394 -6.199 1.00 87.62 140 LEU A C 1
ATOM 1094 O O . LEU A 1 140 ? 7.016 9.860 -5.172 1.00 87.62 140 LEU A O 1
ATOM 1098 N N . VAL A 1 141 ? 7.149 9.314 -7.364 1.00 84.12 141 VAL A N 1
ATOM 1099 C CA . VAL A 1 141 ? 8.550 9.706 -7.569 1.00 84.12 141 VAL A CA 1
ATOM 1100 C C . VAL A 1 141 ? 8.735 11.220 -7.461 1.00 84.12 141 VAL A C 1
ATOM 1102 O O . VAL A 1 141 ? 9.705 11.675 -6.864 1.00 84.12 141 VAL A O 1
ATOM 1105 N N . THR A 1 142 ? 7.799 12.018 -7.975 1.00 78.19 142 THR A N 1
ATOM 1106 C CA . THR A 1 142 ? 7.897 13.488 -7.981 1.00 78.19 142 THR A CA 1
ATOM 1107 C C . THR A 1 142 ? 7.734 14.087 -6.581 1.00 78.19 142 THR A C 1
ATOM 1109 O O . THR A 1 142 ? 8.334 15.112 -6.269 1.00 78.19 142 THR A O 1
ATOM 1112 N N . ARG A 1 143 ? 7.018 13.409 -5.673 1.00 70.19 143 ARG A N 1
ATOM 1113 C CA . ARG A 1 143 ? 6.911 13.769 -4.242 1.00 70.19 143 ARG A CA 1
ATOM 1114 C C . ARG A 1 143 ? 8.185 13.427 -3.441 1.00 70.19 143 ARG A C 1
ATOM 1116 O O . ARG A 1 143 ? 8.107 13.129 -2.247 1.00 70.19 143 ARG A O 1
ATOM 1123 N N . ARG A 1 144 ? 9.355 13.404 -4.091 1.00 62.66 144 ARG A N 1
ATOM 1124 C CA . ARG A 1 144 ? 10.651 13.070 -3.486 1.00 62.66 144 ARG A CA 1
ATOM 1125 C C . ARG A 1 144 ? 11.034 14.128 -2.457 1.00 62.6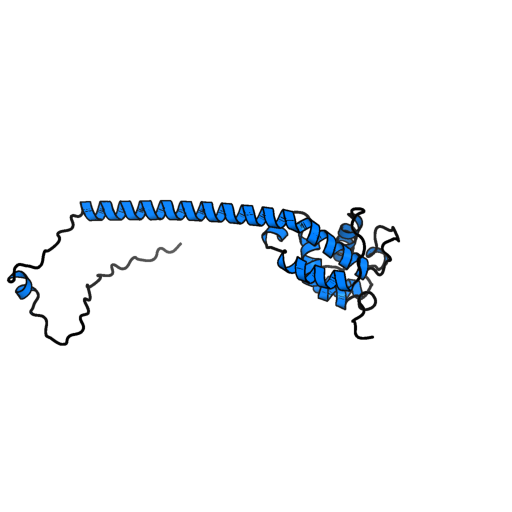6 144 ARG A C 1
ATOM 1127 O O . ARG A 1 144 ? 11.297 15.279 -2.794 1.00 62.66 144 ARG A O 1
ATOM 1134 N N . ASN A 1 145 ? 11.163 13.703 -1.204 1.00 56.91 145 ASN A N 1
ATOM 1135 C CA . ASN A 1 145 ? 11.957 14.448 -0.237 1.00 56.91 145 ASN A CA 1
ATOM 1136 C C . ASN A 1 145 ? 13.437 14.268 -0.592 1.00 56.91 145 ASN A C 1
ATOM 1138 O O . ASN A 1 145 ? 13.854 13.174 -0.974 1.00 56.91 145 ASN A O 1
ATOM 1142 N N . LYS A 1 146 ? 14.248 15.320 -0.419 1.00 53.62 146 LYS A N 1
ATOM 1143 C CA . LYS A 1 146 ? 15.702 15.311 -0.690 1.00 53.62 146 LYS A CA 1
ATOM 1144 C C . LYS A 1 146 ? 16.473 14.165 0.002 1.00 53.62 146 LYS A C 1
ATOM 1146 O O . LYS A 1 146 ? 17.594 13.888 -0.396 1.00 53.62 146 LYS A O 1
ATOM 1151 N N . ALA A 1 147 ? 15.869 13.494 0.987 1.00 53.19 147 ALA A N 1
ATOM 1152 C CA . ALA A 1 147 ? 16.426 12.367 1.736 1.00 53.19 147 ALA A CA 1
ATOM 1153 C C . ALA A 1 147 ? 16.290 10.984 1.058 1.00 53.19 147 ALA A C 1
ATOM 1155 O O . ALA A 1 147 ? 16.897 10.022 1.522 1.00 53.19 147 ALA A O 1
ATOM 1156 N N . THR A 1 148 ? 15.502 10.834 -0.015 1.00 57.75 148 THR A N 1
ATOM 1157 C CA . THR A 1 148 ? 15.419 9.551 -0.736 1.00 57.75 148 THR A CA 1
ATOM 1158 C C . THR A 1 148 ? 16.618 9.430 -1.673 1.00 57.75 148 THR A C 1
ATOM 1160 O O . THR A 1 148 ? 16.614 9.997 -2.769 1.00 57.75 148 THR A O 1
ATOM 1163 N N . HIS A 1 149 ? 17.657 8.720 -1.240 1.00 61.91 149 HIS A N 1
ATOM 1164 C CA . HIS A 1 149 ? 18.763 8.284 -2.090 1.00 61.91 149 HIS A CA 1
ATOM 1165 C C . HIS A 1 149 ? 18.453 6.893 -2.642 1.00 61.91 149 HIS A C 1
ATOM 1167 O O . HIS A 1 149 ? 17.895 6.059 -1.932 1.00 61.91 149 HIS A O 1
ATOM 1173 N N . VAL A 1 150 ? 18.789 6.659 -3.910 1.00 63.75 150 VAL A N 1
ATOM 1174 C CA . VAL A 1 150 ? 18.747 5.312 -4.485 1.00 63.75 150 VAL A CA 1
ATOM 1175 C C . VAL A 1 150 ? 19.893 4.546 -3.824 1.00 63.75 150 VAL A C 1
ATOM 1177 O O . VAL A 1 150 ? 21.057 4.834 -4.097 1.00 63.75 150 VAL A O 1
ATOM 1180 N N . GLY A 1 151 ? 19.562 3.688 -2.856 1.00 67.44 151 GLY A N 1
ATOM 1181 C CA . GLY A 1 151 ? 20.530 2.802 -2.213 1.00 67.44 151 GLY A CA 1
ATOM 1182 C C . GLY A 1 151 ? 20.989 1.695 -3.164 1.00 67.44 151 GLY A C 1
ATOM 1183 O O . GLY A 1 151 ? 20.428 1.535 -4.251 1.00 67.44 151 GLY A O 1
ATOM 1184 N N . ALA A 1 152 ? 21.996 0.924 -2.745 1.00 76.19 152 ALA A N 1
ATOM 1185 C CA . ALA A 1 152 ? 22.388 -0.296 -3.448 1.00 76.19 152 ALA A CA 1
ATOM 1186 C C . ALA A 1 152 ? 21.176 -1.225 -3.634 1.00 76.19 152 ALA A C 1
ATOM 1188 O O . ALA A 1 152 ? 20.312 -1.285 -2.758 1.00 76.19 152 ALA A O 1
ATOM 1189 N N . LEU A 1 153 ? 21.122 -1.937 -4.761 1.00 81.50 153 LEU A N 1
ATOM 1190 C CA . LEU A 1 153 ? 19.999 -2.811 -5.109 1.00 81.50 153 LEU A CA 1
ATOM 1191 C C . LEU A 1 153 ? 19.761 -3.894 -4.042 1.00 81.50 153 LEU A C 1
ATOM 1193 O O . LEU A 1 153 ? 18.629 -4.095 -3.618 1.00 81.50 153 LEU A O 1
ATOM 1197 N N . ASN A 1 154 ? 20.831 -4.474 -3.497 1.00 82.56 154 ASN A N 1
ATOM 1198 C CA . ASN A 1 154 ? 20.741 -5.497 -2.446 1.00 82.56 154 ASN A CA 1
ATOM 1199 C C . ASN A 1 154 ? 20.117 -4.941 -1.159 1.00 82.56 154 ASN A C 1
ATOM 1201 O O . ASN A 1 154 ? 19.225 -5.549 -0.578 1.00 82.56 154 ASN A O 1
ATOM 1205 N N . ALA A 1 155 ? 20.479 -3.710 -0.791 1.00 85.19 155 ALA A N 1
ATOM 1206 C CA . ALA A 1 155 ? 19.860 -3.018 0.335 1.00 85.19 155 ALA A CA 1
ATOM 1207 C C . ALA A 1 155 ? 18.395 -2.621 0.067 1.00 85.19 155 ALA A C 1
ATOM 1209 O O . ALA A 1 155 ? 17.668 -2.312 1.010 1.00 85.19 155 ALA A O 1
ATOM 1210 N N . LEU A 1 156 ? 17.954 -2.566 -1.197 1.00 87.38 156 LEU A N 1
ATOM 1211 C CA . LEU A 1 156 ? 16.541 -2.404 -1.528 1.00 87.38 156 LEU A CA 1
ATOM 1212 C C . LEU A 1 156 ? 15.782 -3.720 -1.332 1.00 87.38 156 LEU A C 1
ATOM 1214 O O . LEU A 1 156 ? 14.708 -3.667 -0.745 1.00 87.38 156 LEU A O 1
ATOM 1218 N N . TYR A 1 157 ? 16.327 -4.863 -1.763 1.00 90.62 157 TYR A N 1
ATOM 1219 C CA . TYR A 1 157 ? 15.695 -6.175 -1.560 1.00 90.62 157 TYR A CA 1
ATOM 1220 C C . TYR A 1 157 ? 15.427 -6.452 -0.076 1.00 90.62 157 TYR A C 1
ATOM 1222 O O . TYR A 1 157 ? 14.277 -6.676 0.300 1.00 90.62 157 TYR A O 1
ATOM 1230 N N . GLU A 1 158 ? 16.448 -6.304 0.774 1.00 89.88 158 GLU A N 1
ATOM 1231 C CA . GLU A 1 158 ? 16.320 -6.484 2.230 1.00 89.88 158 GLU A CA 1
ATOM 1232 C C . GLU A 1 158 ? 15.247 -5.560 2.828 1.00 89.88 158 GLU A C 1
ATOM 1234 O O . GLU A 1 158 ? 14.413 -5.972 3.634 1.00 89.88 158 GLU A O 1
ATOM 1239 N N . LYS A 1 159 ? 15.219 -4.295 2.391 1.00 90.38 159 LYS A N 1
ATOM 1240 C CA . LYS A 1 159 ? 14.229 -3.323 2.867 1.00 90.38 159 LYS A CA 1
ATOM 1241 C C . LYS A 1 159 ? 12.825 -3.608 2.367 1.00 90.38 159 LYS A C 1
ATOM 1243 O O . LYS A 1 159 ? 11.874 -3.259 3.056 1.00 90.38 159 LYS A O 1
ATOM 1248 N N . VAL A 1 160 ? 12.660 -4.151 1.166 1.00 92.81 160 VAL A N 1
ATOM 1249 C CA . VAL A 1 160 ? 11.337 -4.551 0.680 1.00 92.81 160 VAL A CA 1
ATOM 1250 C C . VAL A 1 160 ? 10.795 -5.650 1.583 1.00 92.81 160 VAL A C 1
ATOM 1252 O O . VAL A 1 160 ? 9.691 -5.486 2.095 1.00 92.81 160 VAL A O 1
ATOM 1255 N N . GLU A 1 161 ? 11.582 -6.693 1.840 1.00 93.00 161 GLU A N 1
ATOM 1256 C CA . GLU A 1 161 ? 11.186 -7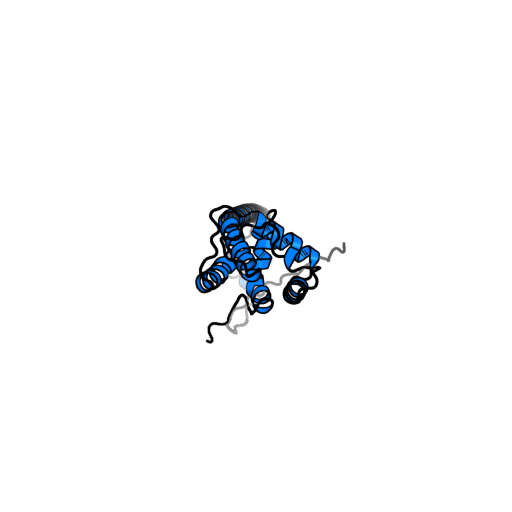.811 2.701 1.00 93.00 161 GLU A CA 1
ATOM 1257 C C . GLU A 1 161 ? 10.823 -7.341 4.121 1.00 93.00 161 GLU A C 1
ATOM 1259 O O . GLU A 1 161 ? 9.731 -7.633 4.612 1.00 93.00 161 GLU A O 1
ATOM 1264 N N . GLU A 1 162 ? 11.674 -6.518 4.745 1.00 92.69 162 GLU A N 1
ATOM 1265 C CA . GLU A 1 162 ? 11.408 -5.928 6.065 1.00 92.69 162 GLU A CA 1
ATOM 1266 C C . GLU A 1 162 ? 10.089 -5.134 6.074 1.00 92.69 162 GLU A C 1
ATOM 1268 O O . GLU A 1 162 ? 9.226 -5.307 6.939 1.00 92.69 162 GLU A O 1
ATOM 1273 N N . ILE A 1 163 ? 9.909 -4.250 5.089 1.00 93.69 163 ILE A N 1
ATOM 1274 C CA . ILE A 1 163 ? 8.790 -3.309 5.066 1.00 93.69 163 ILE A CA 1
ATOM 1275 C C . ILE A 1 163 ? 7.466 -3.972 4.672 1.00 93.69 163 ILE A C 1
ATOM 1277 O O . ILE A 1 163 ? 6.412 -3.495 5.105 1.00 93.69 163 ILE A O 1
ATOM 1281 N N . GLN A 1 164 ? 7.481 -5.067 3.909 1.00 94.00 164 GLN A N 1
ATOM 1282 C CA . GLN A 1 164 ? 6.271 -5.834 3.596 1.00 94.00 164 GLN A CA 1
ATOM 1283 C C . GLN A 1 164 ? 5.552 -6.291 4.874 1.00 94.00 164 GLN A C 1
ATOM 1285 O O . GLN A 1 164 ? 4.330 -6.149 4.964 1.00 94.00 164 GLN A O 1
ATOM 1290 N N . GLY A 1 165 ? 6.299 -6.714 5.901 1.00 92.12 165 GLY A N 1
ATOM 1291 C CA . GLY A 1 165 ? 5.754 -7.106 7.206 1.00 92.12 165 GLY A CA 1
ATOM 1292 C C . GLY A 1 165 ? 5.080 -5.972 7.993 1.00 92.12 165 GLY A C 1
ATOM 1293 O O . GLY A 1 165 ? 4.323 -6.228 8.929 1.00 92.12 165 GLY A O 1
ATOM 1294 N N . HIS A 1 166 ? 5.304 -4.711 7.615 1.00 91.69 166 HIS A N 1
ATOM 1295 C CA . HIS A 1 166 ? 4.696 -3.543 8.258 1.00 91.69 166 HIS A CA 1
ATOM 1296 C C . HIS A 1 166 ? 3.431 -3.033 7.555 1.00 91.69 166 HIS A C 1
ATOM 1298 O O . HIS A 1 166 ? 2.780 -2.110 8.055 1.00 91.69 166 HIS A O 1
ATOM 1304 N N . ILE A 1 167 ? 3.069 -3.594 6.398 1.00 94.06 167 ILE A N 1
ATOM 1305 C CA . ILE A 1 167 ? 1.876 -3.181 5.656 1.00 94.06 167 ILE A CA 1
ATOM 1306 C C . ILE A 1 167 ? 0.646 -3.840 6.283 1.00 94.06 167 ILE A C 1
ATOM 1308 O O . ILE A 1 167 ? 0.395 -5.029 6.122 1.00 94.06 167 ILE A O 1
ATOM 1312 N N . THR A 1 168 ? -0.158 -3.037 6.977 1.00 93.19 168 THR A N 1
ATOM 1313 C CA . THR A 1 168 ? -1.393 -3.486 7.634 1.00 93.19 168 THR A CA 1
ATOM 1314 C C . THR A 1 168 ? -2.642 -3.041 6.864 1.00 93.19 168 THR A C 1
ATOM 1316 O O . THR A 1 168 ? -2.587 -2.062 6.111 1.00 93.19 168 THR A O 1
ATOM 1319 N N . PRO A 1 169 ? -3.813 -3.675 7.077 1.00 92.94 169 PRO A N 1
ATOM 1320 C CA . PRO A 1 169 ? -5.080 -3.208 6.505 1.00 92.94 169 PRO A CA 1
ATOM 1321 C C . PRO A 1 169 ? -5.403 -1.748 6.859 1.00 92.94 169 PRO A C 1
ATOM 1323 O O . PRO A 1 169 ? -5.871 -0.987 6.014 1.00 92.94 169 PRO A O 1
ATOM 1326 N N . ALA A 1 170 ? -5.078 -1.321 8.084 1.00 93.38 170 ALA A N 1
ATOM 1327 C CA . ALA A 1 170 ? -5.248 0.065 8.516 1.00 93.38 170 ALA A CA 1
ATOM 1328 C C . ALA A 1 170 ? -4.419 1.049 7.672 1.00 93.38 170 ALA A C 1
ATOM 1330 O O . ALA A 1 170 ? -4.853 2.177 7.443 1.00 93.38 170 ALA A O 1
ATOM 1331 N N . MET A 1 171 ? -3.256 0.626 7.166 1.00 95.69 171 MET A N 1
ATOM 1332 C CA . MET A 1 171 ? -2.426 1.441 6.280 1.00 95.69 171 MET A CA 1
ATOM 1333 C C . MET A 1 171 ? -3.068 1.647 4.907 1.00 95.69 171 MET A C 1
ATOM 1335 O O . MET A 1 171 ? -3.005 2.754 4.379 1.00 95.69 171 MET A O 1
ATOM 1339 N N . TRP A 1 172 ? -3.738 0.632 4.357 1.00 92.31 172 TRP A N 1
ATOM 1340 C CA . TRP A 1 172 ? -4.459 0.738 3.081 1.00 92.31 172 TRP A CA 1
ATOM 1341 C C . TRP A 1 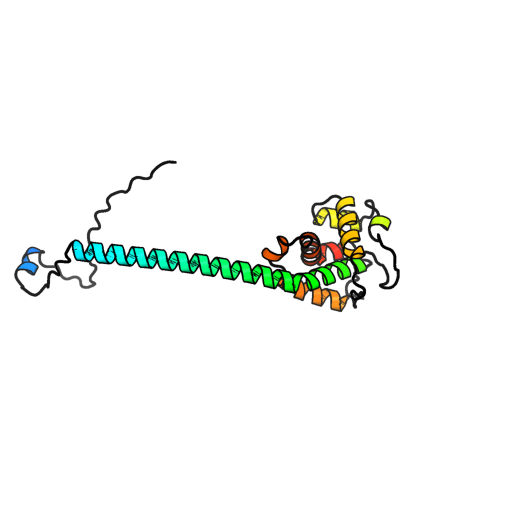172 ? -5.595 1.761 3.114 1.00 92.31 172 TRP A C 1
ATOM 1343 O O . TRP A 1 172 ? -5.886 2.384 2.094 1.00 92.31 172 TRP A O 1
ATOM 1353 N N . ALA A 1 173 ? -6.204 1.966 4.283 1.00 91.56 173 ALA A N 1
ATOM 1354 C CA . ALA A 1 173 ? -7.243 2.969 4.494 1.00 91.56 173 ALA A CA 1
ATOM 1355 C C . ALA A 1 173 ? -6.695 4.407 4.624 1.00 91.56 173 ALA A C 1
ATOM 1357 O O . ALA A 1 173 ? -7.476 5.360 4.653 1.00 91.56 173 ALA A O 1
ATOM 1358 N N . LEU A 1 174 ? -5.369 4.595 4.717 1.00 92.06 174 LEU A N 1
ATOM 1359 C CA . LEU A 1 174 ? -4.772 5.926 4.807 1.00 92.06 174 LEU A CA 1
ATOM 1360 C C . LEU A 1 174 ? -4.740 6.624 3.432 1.00 92.06 174 LEU A C 1
ATOM 1362 O O . LEU A 1 174 ? -4.440 5.990 2.414 1.00 92.06 174 LEU A O 1
ATOM 1366 N N . PRO A 1 175 ? -4.960 7.953 3.384 1.00 87.19 175 PRO A N 1
ATOM 1367 C CA . PRO A 1 175 ? -4.855 8.720 2.147 1.00 87.19 175 PRO A CA 1
ATOM 1368 C C . PRO A 1 175 ? -3.471 8.588 1.502 1.00 87.19 175 PRO A C 1
ATOM 1370 O O . PRO A 1 175 ? -2.439 8.677 2.178 1.00 87.19 175 PRO A O 1
ATOM 1373 N N . ASP A 1 176 ? -3.447 8.415 0.180 1.00 83.06 176 ASP A N 1
ATOM 1374 C CA . ASP A 1 176 ? -2.225 8.298 -0.623 1.00 83.06 176 ASP A CA 1
ATOM 1375 C C . ASP A 1 176 ? -1.259 7.188 -0.146 1.00 83.06 176 ASP A C 1
ATOM 1377 O O . ASP A 1 176 ? -0.036 7.328 -0.267 1.00 83.06 176 ASP A O 1
ATOM 1381 N N . ALA A 1 177 ? -1.767 6.118 0.472 1.00 92.06 177 ALA A N 1
ATOM 1382 C CA . ALA A 1 177 ? -0.963 4.965 0.892 1.00 92.06 177 ALA A CA 1
ATOM 1383 C C . ALA A 1 177 ? -1.066 3.792 -0.090 1.00 92.06 177 ALA A C 1
ATOM 1385 O O . ALA A 1 177 ? -0.063 3.130 -0.348 1.00 92.06 177 ALA A O 1
ATOM 1386 N N . ALA A 1 178 ? -2.243 3.594 -0.695 1.00 92.88 178 ALA A N 1
ATOM 1387 C CA . ALA A 1 178 ? -2.567 2.424 -1.512 1.00 92.88 178 ALA A CA 1
ATOM 1388 C C . ALA A 1 178 ? -1.521 2.115 -2.594 1.00 92.88 178 ALA A C 1
ATOM 1390 O O . ALA A 1 178 ? -1.069 0.980 -2.705 1.00 92.88 178 ALA A O 1
ATOM 1391 N N . TRP A 1 179 ? -1.079 3.121 -3.354 1.00 94.06 179 TRP A N 1
ATOM 1392 C CA . TRP A 1 179 ? -0.064 2.919 -4.391 1.00 94.06 179 TRP A CA 1
ATOM 1393 C C . TRP A 1 179 ? 1.307 2.552 -3.827 1.00 94.06 179 TRP A C 1
ATOM 1395 O O . TRP A 1 179 ? 1.975 1.684 -4.375 1.00 94.06 179 TRP A O 1
ATOM 1405 N N . SER A 1 180 ? 1.726 3.165 -2.718 1.00 94.81 180 SER A N 1
ATOM 1406 C CA . SER A 1 180 ? 2.998 2.807 -2.080 1.00 94.81 180 SER A CA 1
ATOM 1407 C C . SER A 1 180 ? 2.962 1.388 -1.519 1.00 94.81 180 SER A C 1
ATOM 1409 O O . SER A 1 180 ? 3.903 0.634 -1.738 1.00 94.81 180 SER A O 1
ATOM 1411 N N . CYS A 1 181 ? 1.865 1.004 -0.861 1.00 95.81 181 CYS A N 1
ATOM 1412 C CA . CYS A 1 181 ? 1.669 -0.359 -0.372 1.00 95.81 181 CYS A CA 1
ATOM 1413 C C . CYS A 1 181 ? 1.664 -1.366 -1.527 1.00 95.81 181 CYS A C 1
ATOM 1415 O O . CYS A 1 181 ? 2.359 -2.374 -1.456 1.00 95.81 181 CYS A O 1
ATOM 1417 N N . ARG A 1 182 ? 0.939 -1.072 -2.614 1.00 95.38 182 ARG A N 1
ATOM 1418 C CA . ARG A 1 182 ? 0.858 -1.949 -3.788 1.00 95.38 182 ARG A CA 1
ATOM 1419 C C . ARG A 1 182 ? 2.224 -2.183 -4.425 1.00 95.38 182 ARG A C 1
ATOM 1421 O O . ARG A 1 182 ? 2.575 -3.328 -4.657 1.00 95.38 182 ARG A O 1
ATOM 1428 N N . ILE A 1 183 ? 3.005 -1.122 -4.640 1.00 95.31 183 ILE A N 1
ATOM 1429 C CA . ILE A 1 183 ? 4.355 -1.225 -5.213 1.00 95.31 183 ILE A CA 1
ATOM 1430 C C . ILE A 1 183 ? 5.273 -2.101 -4.355 1.00 95.31 183 ILE A C 1
ATOM 1432 O O . ILE A 1 183 ? 6.040 -2.881 -4.903 1.00 95.31 183 ILE A O 1
ATOM 1436 N N . VAL A 1 184 ? 5.207 -1.983 -3.025 1.00 95.81 184 VAL A N 1
ATOM 1437 C CA . VAL A 1 184 ? 6.055 -2.781 -2.123 1.00 95.81 184 VAL A CA 1
ATOM 1438 C C . VAL A 1 184 ? 5.609 -4.244 -2.072 1.00 95.81 184 VAL A C 1
ATOM 1440 O O . VAL A 1 184 ? 6.453 -5.135 -2.114 1.00 95.81 184 VAL A O 1
ATOM 1443 N N . LEU A 1 185 ? 4.302 -4.516 -2.010 1.00 95.50 185 LEU A N 1
ATOM 1444 C CA . LEU A 1 185 ? 3.793 -5.894 -2.004 1.00 95.50 185 LEU A CA 1
ATOM 1445 C C . LEU A 1 185 ? 3.995 -6.603 -3.349 1.00 95.50 185 LEU A C 1
ATOM 1447 O O . LEU A 1 185 ? 4.249 -7.798 -3.367 1.00 95.50 185 LEU A O 1
ATOM 1451 N N . GLN A 1 186 ? 3.893 -5.878 -4.464 1.00 95.31 186 GLN A N 1
ATOM 1452 C CA . GLN A 1 186 ? 4.072 -6.402 -5.825 1.00 95.31 186 GLN A CA 1
ATOM 1453 C C . GLN A 1 186 ? 5.450 -6.040 -6.391 1.00 95.31 186 GLN A C 1
ATOM 1455 O O . GLN A 1 186 ? 5.616 -5.817 -7.590 1.00 95.31 186 GLN A O 1
ATOM 1460 N N . PHE A 1 187 ? 6.447 -5.927 -5.515 1.00 95.44 187 PHE A N 1
ATOM 1461 C CA . PHE A 1 187 ? 7.789 -5.531 -5.916 1.00 95.44 187 PHE A CA 1
ATOM 1462 C C . PHE A 1 187 ? 8.429 -6.546 -6.876 1.00 95.44 187 PHE A C 1
ATOM 1464 O O . PHE A 1 187 ? 9.133 -6.144 -7.796 1.00 95.44 187 PHE A O 1
ATOM 1471 N N . GLU A 1 188 ? 8.144 -7.839 -6.718 1.00 94.31 188 GLU A N 1
ATOM 1472 C CA . GLU A 1 188 ? 8.632 -8.878 -7.634 1.00 94.31 188 GLU A CA 1
ATOM 1473 C C . GLU A 1 188 ? 8.066 -8.709 -9.049 1.00 94.31 188 GLU A C 1
ATOM 1475 O O . GLU A 1 188 ? 8.821 -8.741 -10.013 1.00 94.31 188 GLU A O 1
ATOM 1480 N N . ASP A 1 189 ? 6.769 -8.409 -9.186 1.00 94.69 189 ASP A N 1
ATOM 1481 C CA . ASP A 1 189 ? 6.166 -8.122 -10.495 1.00 94.69 189 ASP A CA 1
ATOM 1482 C C . ASP A 1 189 ? 6.804 -6.886 -11.155 1.00 94.69 189 ASP A C 1
ATOM 1484 O O . ASP A 1 189 ? 6.983 -6.844 -12.374 1.00 94.69 189 ASP A O 1
ATOM 1488 N N . LEU A 1 190 ? 7.159 -5.873 -10.354 1.00 94.25 190 LEU A N 1
ATOM 1489 C CA . LEU A 1 190 ? 7.895 -4.701 -10.831 1.00 94.25 190 LEU A CA 1
ATOM 1490 C C . LEU A 1 190 ? 9.313 -5.082 -11.280 1.00 94.25 190 LEU A C 1
ATOM 1492 O O . LEU A 1 190 ? 9.758 -4.627 -12.330 1.00 94.25 190 LEU A O 1
ATOM 1496 N N . ARG A 1 191 ? 10.014 -5.910 -10.503 1.00 93.56 191 ARG A N 1
ATOM 1497 C CA . ARG A 1 191 ? 11.364 -6.392 -10.808 1.00 93.56 191 ARG A CA 1
ATOM 1498 C C . ARG A 1 191 ? 11.389 -7.147 -12.135 1.00 93.56 191 ARG A C 1
ATOM 1500 O O . ARG A 1 191 ? 12.168 -6.813 -13.024 1.00 93.56 191 ARG A O 1
ATOM 1507 N N . ASP A 1 192 ? 10.497 -8.118 -12.278 1.00 92.88 192 ASP A N 1
ATOM 1508 C CA . ASP A 1 192 ? 10.449 -9.027 -13.422 1.00 92.88 192 ASP A CA 1
ATOM 1509 C C . ASP A 1 192 ? 10.080 -8.298 -14.727 1.00 92.88 192 ASP A C 1
ATOM 1511 O O . ASP A 1 192 ? 10.475 -8.711 -15.817 1.00 92.88 192 ASP A O 1
ATOM 1515 N N . ALA A 1 193 ? 9.361 -7.176 -14.632 1.00 93.38 193 ALA A N 1
ATOM 1516 C CA . ALA A 1 193 ? 9.031 -6.334 -15.776 1.00 93.38 193 ALA A CA 1
ATOM 1517 C C . ALA A 1 193 ? 10.183 -5.424 -16.246 1.00 93.38 193 ALA A C 1
ATOM 1519 O O . ALA A 1 193 ? 10.149 -4.931 -17.376 1.00 93.38 193 ALA A O 1
ATOM 1520 N N . PHE A 1 194 ? 11.198 -5.201 -15.405 1.00 90.88 194 PHE A N 1
ATOM 1521 C CA . PHE A 1 194 ? 12.353 -4.342 -15.689 1.00 90.88 194 PHE A CA 1
ATOM 1522 C C . PHE A 1 194 ? 13.686 -5.085 -15.449 1.00 90.88 194 PHE A C 1
ATOM 1524 O O . PHE A 1 194 ? 14.530 -4.622 -14.679 1.00 90.88 194 PHE A O 1
ATOM 1531 N N . PRO A 1 195 ? 13.936 -6.226 -16.122 1.00 89.62 195 PRO A N 1
ATOM 1532 C CA . PRO A 1 195 ? 15.068 -7.108 -15.809 1.00 89.62 195 PRO A CA 1
ATOM 1533 C C . PRO A 1 195 ? 16.438 -6.459 -16.052 1.00 89.62 195 PRO A C 1
ATOM 1535 O O . PRO A 1 195 ? 17.414 -6.794 -15.394 1.00 89.62 195 PRO A O 1
ATOM 1538 N N . GLN A 1 196 ? 16.526 -5.484 -16.962 1.00 87.88 196 GLN A N 1
ATOM 1539 C CA . GLN A 1 196 ? 17.767 -4.735 -17.200 1.00 87.88 196 GLN A CA 1
ATOM 1540 C C . GLN A 1 196 ? 18.130 -3.810 -16.029 1.00 87.88 196 GLN A C 1
ATOM 1542 O O . GLN A 1 196 ? 19.291 -3.449 -15.859 1.00 87.88 196 GLN A O 1
ATOM 1547 N N . GLN A 1 197 ? 17.132 -3.386 -15.254 1.00 87.44 197 GLN A N 1
ATOM 1548 C CA . GLN A 1 197 ? 17.286 -2.499 -14.104 1.00 87.44 197 GLN A CA 1
ATOM 1549 C C . GLN A 1 197 ? 17.422 -3.276 -12.791 1.00 87.44 197 GLN A C 1
ATOM 1551 O O . GLN A 1 197 ? 17.931 -2.735 -11.810 1.00 87.44 197 GLN A O 1
ATOM 1556 N N . PHE A 1 198 ? 17.004 -4.541 -12.793 1.00 85.88 198 PHE A N 1
ATOM 1557 C CA . PHE A 1 198 ? 17.123 -5.473 -11.682 1.00 85.88 198 PHE A CA 1
ATOM 1558 C C . PHE A 1 198 ? 17.870 -6.740 -12.126 1.00 85.88 198 PHE A C 1
ATOM 1560 O O . PHE A 1 198 ? 17.241 -7.790 -12.278 1.00 85.88 198 PHE A O 1
ATOM 1567 N N . PRO A 1 199 ? 19.192 -6.662 -12.361 1.00 79.56 199 PRO A N 1
ATOM 1568 C CA . PRO A 1 199 ? 19.971 -7.849 -12.683 1.00 79.56 199 PRO A CA 1
ATOM 1569 C C . PRO A 1 199 ? 19.871 -8.863 -11.536 1.00 79.56 199 PRO A C 1
ATOM 1571 O O . PRO A 1 199 ? 19.935 -8.496 -10.360 1.00 79.56 199 PRO A O 1
ATOM 1574 N N . SER A 1 200 ? 19.678 -10.132 -11.883 1.00 70.88 200 SER A N 1
ATOM 1575 C CA . SER A 1 200 ? 19.826 -11.252 -10.956 1.00 70.88 200 SER A CA 1
ATOM 1576 C C . SER A 1 200 ? 21.302 -11.408 -10.591 1.00 70.88 200 SER A C 1
ATOM 1578 O O . SER A 1 200 ? 22.146 -11.303 -11.476 1.00 70.88 200 SER A O 1
ATOM 1580 N N . ASP A 1 201 ? 21.609 -11.697 -9.324 1.00 63.16 201 ASP A N 1
ATOM 1581 C CA . ASP A 1 201 ? 22.973 -11.899 -8.791 1.00 63.16 201 ASP A CA 1
ATOM 1582 C C . ASP A 1 201 ? 23.705 -13.149 -9.368 1.00 63.16 201 ASP A C 1
ATOM 1584 O O . ASP A 1 201 ? 24.589 -13.710 -8.726 1.00 63.16 201 ASP A O 1
ATOM 1588 N N . GLU A 1 202 ? 23.343 -13.618 -10.567 1.00 50.06 202 GLU A N 1
ATOM 1589 C CA . GLU A 1 202 ? 23.910 -14.803 -11.235 1.00 50.06 202 GLU A CA 1
ATOM 1590 C C . GLU A 1 202 ? 24.989 -14.476 -12.296 1.00 50.06 202 GLU A C 1
ATOM 1592 O O . GLU A 1 202 ? 25.219 -15.283 -13.197 1.00 50.06 202 GLU A O 1
ATOM 1597 N N . GLU A 1 203 ? 25.689 -13.337 -12.192 1.00 39.25 203 GLU A N 1
ATOM 1598 C CA . GLU A 1 203 ? 26.897 -13.038 -12.999 1.00 39.25 203 GLU A CA 1
ATOM 1599 C C . GLU A 1 203 ? 28.174 -12.891 -12.158 1.00 39.25 203 GLU A C 1
ATOM 1601 O O . GLU A 1 203 ? 28.215 -12.025 -11.253 1.00 39.25 203 GLU A O 1
#